Protein AF-A0A7R9DDG3-F1 (afdb_monomer_lite)

pLDDT: mean 84.17, std 13.13, range [37.03, 97.12]

InterPro domains:
  IPR026055 Fatty acyl-CoA reductase [PTHR11011] (5-154)
  IPR033640 Fatty acyl-CoA reductase, C-terminal [PF03015] (62-154)
  IPR033640 Fatty acyl-CoA reductase, C-terminal [cd09071] (61-152)

Organism: Timema cristinae (NCBI:txid61476)

Foldseek 3Di:
DDDPDDDDADLDCLVPDDDAPVRLVVLLLVLCLQFPAPPDPAQPPDDDDPDPVVVVVCCVPVQQVVLVVVQVVCVVVVHHRCRNVVSVVVVVVVVVVCVVRVDDDDDDRPVVVVCCVPDDPVCCVVPPSDPVPDDSSVVSNVVVVCCCCPVVVHDSVCSVVRSVVNVVSVVVVVVVVVVVVVVVLVVCCVPDPVSVVVVVVVVVVVCPPVVVVVVVVVVVVVVVVVVVVVDPDDDDDDDDDDDDDDDDDDD

Structure (mmCIF, N/CA/C/O backbone):
data_AF-A0A7R9DDG3-F1
#
_entry.id   AF-A0A7R9DDG3-F1
#
loop_
_atom_site.group_PDB
_atom_site.id
_atom_site.type_symbol
_atom_site.label_atom_id
_atom_site.label_alt_id
_atom_site.label_comp_id
_atom_site.label_asym_id
_atom_site.label_entity_id
_atom_site.label_seq_id
_atom_site.pdbx_PDB_ins_code
_atom_site.Cartn_x
_atom_site.Cartn_y
_atom_site.Cartn_z
_atom_site.occupancy
_atom_site.B_iso_or_equiv
_atom_site.auth_seq_id
_atom_site.auth_comp_id
_atom_site.auth_asym_id
_atom_site.auth_atom_id
_atom_site.pdbx_PDB_model_num
ATOM 1 N N . SER A 1 1 ? -23.079 7.470 45.368 1.00 68.44 1 SER A N 1
ATOM 2 C CA . SER A 1 1 ? -22.130 8.601 45.517 1.00 68.44 1 SER A CA 1
ATOM 3 C C . SER A 1 1 ? -21.403 8.816 44.196 1.00 68.44 1 SER A C 1
ATOM 5 O O . SER A 1 1 ? -21.242 7.850 43.461 1.00 68.44 1 SER A O 1
ATOM 7 N N . ARG A 1 2 ? -20.984 10.047 43.851 1.00 75.25 2 ARG A N 1
ATOM 8 C CA . ARG A 1 2 ? -20.092 10.245 42.688 1.00 75.25 2 ARG A CA 1
ATOM 9 C C . ARG A 1 2 ? -18.691 9.692 43.013 1.00 75.25 2 ARG A C 1
ATOM 11 O O . ARG A 1 2 ? -18.252 9.870 44.152 1.00 75.25 2 ARG A O 1
ATOM 18 N N . PRO A 1 3 ? -17.999 9.033 42.066 1.00 80.50 3 PRO A N 1
ATOM 19 C CA . PRO A 1 3 ? -16.611 8.620 42.262 1.00 80.50 3 PRO A CA 1
ATOM 20 C C . PRO A 1 3 ? -15.695 9.846 42.403 1.00 80.50 3 PRO A C 1
ATOM 22 O O . PRO A 1 3 ? -15.983 10.907 41.850 1.00 80.50 3 PRO A O 1
ATOM 25 N N . LYS A 1 4 ? -14.591 9.700 43.151 1.00 87.00 4 LYS A N 1
ATOM 26 C CA . LYS A 1 4 ? -13.599 10.776 43.358 1.00 87.00 4 LYS A CA 1
ATOM 27 C C . LYS A 1 4 ? -12.802 11.117 42.094 1.00 87.00 4 LYS A C 1
ATOM 29 O O . LYS A 1 4 ? -12.309 12.231 41.977 1.00 87.00 4 LYS A O 1
ATOM 34 N N . GLU A 1 5 ? -12.693 10.172 41.165 1.00 89.69 5 GLU A N 1
ATOM 35 C CA . GLU A 1 5 ? -12.012 10.326 39.879 1.00 89.69 5 GLU A CA 1
ATOM 36 C C . GLU A 1 5 ? -12.999 10.096 38.732 1.00 89.69 5 GLU A C 1
ATOM 38 O O . GLU A 1 5 ? -13.943 9.310 38.858 1.00 89.69 5 GLU A O 1
ATOM 43 N N . VAL A 1 6 ? -12.775 10.767 37.599 1.00 89.38 6 VAL A N 1
ATOM 44 C CA . VAL A 1 6 ? -13.591 10.580 36.393 1.00 89.38 6 VAL A CA 1
ATOM 45 C C . VAL A 1 6 ? -13.287 9.200 35.792 1.00 89.38 6 VAL A C 1
ATOM 47 O O . VAL A 1 6 ? -12.130 8.923 35.466 1.00 89.38 6 VAL A O 1
ATOM 50 N N . PRO A 1 7 ? -14.283 8.313 35.620 1.00 87.50 7 PRO A N 1
ATOM 51 C CA . PRO A 1 7 ? -14.042 6.994 35.059 1.00 87.50 7 PRO A CA 1
ATOM 52 C C . PRO A 1 7 ? -13.737 7.093 33.556 1.00 87.50 7 PRO A C 1
ATOM 54 O O . PRO A 1 7 ? -14.581 7.488 32.757 1.00 87.50 7 PRO A O 1
ATOM 57 N N . VAL A 1 8 ? -12.517 6.712 33.173 1.00 90.06 8 VAL A N 1
ATOM 58 C CA . VAL A 1 8 ? -12.089 6.608 31.768 1.00 90.06 8 VAL A CA 1
ATOM 59 C C . VAL A 1 8 ? -12.402 5.213 31.221 1.00 90.06 8 VAL A C 1
ATOM 61 O O . VAL A 1 8 ? -12.038 4.207 31.838 1.00 90.06 8 VAL A O 1
ATOM 64 N N . TYR A 1 9 ? -13.033 5.165 30.045 1.00 89.62 9 TYR A N 1
ATOM 65 C CA . TYR A 1 9 ? -13.400 3.947 29.320 1.00 89.62 9 TYR A CA 1
ATOM 66 C C . TYR A 1 9 ? -12.678 3.914 27.968 1.00 89.62 9 TYR A C 1
ATOM 68 O O . TYR A 1 9 ? -12.867 4.800 27.138 1.00 89.62 9 TYR A O 1
ATOM 76 N N . ASN A 1 10 ? -11.855 2.889 27.735 1.00 90.69 10 ASN A N 1
ATOM 77 C CA . ASN A 1 10 ? -11.137 2.725 26.471 1.00 90.69 10 ASN A CA 1
ATOM 78 C C . ASN A 1 10 ? -11.972 1.892 25.491 1.00 90.69 10 ASN A C 1
ATOM 80 O O . ASN A 1 10 ? -12.102 0.679 25.669 1.00 90.69 10 ASN A O 1
ATOM 84 N N . LEU A 1 11 ? -12.482 2.527 24.435 1.00 88.38 11 LEU A N 1
ATOM 85 C CA . LEU A 1 11 ? -13.131 1.842 23.318 1.00 88.38 11 LEU A CA 1
ATOM 86 C C . LEU A 1 11 ? -12.064 1.169 22.437 1.00 88.38 11 LEU A C 1
ATOM 88 O O . LEU A 1 11 ? -11.402 1.822 21.634 1.00 88.38 11 LEU A O 1
ATOM 92 N N . THR A 1 12 ? -11.860 -0.139 22.600 1.00 86.75 12 THR A N 1
ATOM 93 C CA . THR A 1 12 ? -10.915 -0.904 21.773 1.00 86.75 12 THR A CA 1
ATOM 94 C C . THR A 1 12 ? -11.308 -2.372 21.653 1.00 86.75 12 THR A C 1
ATOM 96 O O . THR A 1 12 ? -11.651 -3.032 22.637 1.00 86.75 12 THR A O 1
ATOM 99 N N . ALA A 1 13 ? -11.180 -2.896 20.434 1.00 83.56 13 ALA A N 1
ATOM 100 C CA . ALA A 1 13 ? -11.414 -4.298 20.123 1.00 83.56 13 ALA A CA 1
ATOM 101 C C . ALA A 1 13 ? -10.255 -5.224 20.552 1.00 83.56 13 ALA A C 1
ATOM 103 O O . ALA A 1 13 ? -10.432 -6.435 20.540 1.00 83.56 13 ALA A O 1
ATOM 104 N N . SER A 1 14 ? -9.090 -4.701 20.970 1.00 79.00 14 SER A N 1
ATOM 105 C CA . SER A 1 14 ? -7.845 -5.479 21.171 1.00 79.00 14 SER A CA 1
ATOM 106 C C . SER A 1 14 ? -7.964 -6.693 22.113 1.00 79.00 14 SER A C 1
ATOM 108 O O . SER A 1 14 ? -7.231 -7.674 21.949 1.00 79.00 14 SER A O 1
ATOM 110 N N . ALA A 1 15 ? -8.883 -6.643 23.082 1.00 80.56 15 ALA A N 1
ATOM 111 C CA . ALA A 1 15 ? -9.166 -7.748 23.997 1.00 80.56 15 ALA A CA 1
ATOM 112 C C . ALA A 1 15 ? -10.097 -8.823 23.398 1.00 80.56 15 ALA A C 1
ATOM 114 O O . ALA A 1 15 ? -9.936 -9.998 23.718 1.00 80.56 15 ALA A O 1
ATOM 115 N N . VAL A 1 16 ? -11.031 -8.424 22.527 1.00 82.75 16 VAL A N 1
ATOM 116 C CA . VAL A 1 16 ? -12.113 -9.266 21.978 1.00 82.75 16 VAL A CA 1
ATOM 117 C C . VAL A 1 16 ? -11.740 -9.848 20.615 1.00 82.75 16 VAL A C 1
ATOM 119 O O . VAL A 1 16 ? -11.942 -11.030 20.359 1.00 82.75 16 VAL A O 1
ATOM 122 N N . LYS A 1 17 ? -11.169 -9.019 19.737 1.00 83.06 17 LYS A N 1
ATOM 123 C CA . LYS A 1 17 ? -10.953 -9.313 18.323 1.00 83.06 17 LYS A CA 1
ATOM 124 C C . LYS A 1 17 ? -9.526 -8.938 17.931 1.00 83.06 17 LYS A C 1
ATOM 126 O O . LYS A 1 17 ? -9.122 -7.777 17.996 1.00 83.06 17 LYS A O 1
ATOM 131 N N . LYS A 1 18 ? -8.737 -9.951 17.570 1.00 84.94 18 LYS A N 1
ATOM 132 C CA . LYS A 1 18 ? -7.315 -9.826 17.225 1.00 84.94 18 LYS A CA 1
ATOM 133 C C . LYS A 1 18 ? -7.145 -10.156 15.751 1.00 84.94 18 LYS A C 1
ATOM 135 O O . LYS A 1 18 ? -7.518 -11.242 15.334 1.00 84.94 18 LYS A O 1
ATOM 140 N N . MET A 1 19 ? -6.547 -9.236 15.005 1.00 87.56 19 MET A N 1
ATOM 141 C CA . MET A 1 19 ? -6.210 -9.415 13.596 1.00 87.56 19 MET A CA 1
ATOM 142 C C . MET A 1 19 ? -4.746 -9.022 13.392 1.00 87.56 19 MET A C 1
ATOM 144 O O . MET A 1 19 ? -4.271 -8.024 13.942 1.00 87.56 19 MET A O 1
ATOM 148 N N . THR A 1 20 ? -4.008 -9.824 12.637 1.00 89.12 20 THR A N 1
ATOM 149 C CA . THR A 1 20 ? -2.611 -9.572 12.284 1.00 89.12 20 THR A CA 1
ATOM 150 C C . THR A 1 20 ? -2.511 -8.638 11.081 1.00 89.12 20 THR A C 1
ATOM 152 O O . THR A 1 20 ? -3.377 -8.620 10.209 1.00 89.12 20 THR A O 1
ATOM 155 N N . TRP A 1 21 ? -1.397 -7.910 10.959 1.00 87.62 21 TRP A N 1
ATOM 156 C CA . TRP A 1 21 ? -1.132 -7.093 9.766 1.00 87.62 21 TRP A CA 1
ATOM 157 C C . TRP A 1 21 ? -1.113 -7.894 8.460 1.00 87.62 21 TRP A C 1
ATOM 159 O O . TRP A 1 21 ? -1.388 -7.328 7.406 1.00 87.62 21 TRP A O 1
ATOM 169 N N . LYS A 1 22 ? -0.812 -9.199 8.518 1.00 88.38 22 LYS A N 1
ATOM 170 C CA . LYS A 1 22 ? -0.901 -10.071 7.348 1.00 88.38 22 LYS A CA 1
ATOM 171 C C . LYS A 1 22 ? -2.355 -10.225 6.899 1.00 88.38 22 LYS A C 1
ATOM 173 O O . LYS A 1 22 ? -2.641 -9.960 5.742 1.00 88.38 22 LYS A O 1
ATOM 178 N N . GLU A 1 23 ? -3.263 -10.571 7.809 1.00 91.44 23 GLU A N 1
ATOM 179 C CA . GLU A 1 23 ? -4.694 -10.716 7.500 1.00 91.44 23 GLU A CA 1
ATOM 180 C C . GLU A 1 23 ? -5.298 -9.398 6.996 1.00 91.44 23 GLU A C 1
ATOM 182 O O . GLU A 1 23 ? -5.972 -9.401 5.968 1.00 91.44 23 GLU A O 1
ATOM 187 N N . VAL A 1 24 ? -4.966 -8.261 7.630 1.00 91.44 24 VAL A N 1
ATOM 188 C CA . VAL A 1 24 ? -5.377 -6.920 7.161 1.00 91.44 24 VAL A CA 1
ATOM 189 C C . VAL A 1 24 ? -4.971 -6.690 5.704 1.00 91.44 24 VAL A C 1
ATOM 191 O O . VAL A 1 24 ? -5.785 -6.226 4.906 1.00 91.44 24 VAL A O 1
ATOM 194 N N . LEU A 1 25 ? -3.720 -6.998 5.340 1.00 90.62 25 LEU A N 1
ATOM 195 C CA . LEU A 1 25 ? -3.241 -6.796 3.973 1.00 90.62 25 LEU A CA 1
ATOM 196 C C . LEU A 1 25 ? -3.755 -7.842 2.986 1.00 90.62 25 LEU A C 1
ATOM 198 O O . LEU A 1 25 ? -3.983 -7.492 1.833 1.00 90.62 25 LEU A O 1
ATOM 202 N N . ASP A 1 26 ? -3.944 -9.093 3.394 1.00 91.62 26 ASP A N 1
ATOM 203 C CA . ASP A 1 26 ? -4.461 -10.144 2.514 1.00 91.62 26 ASP A CA 1
ATOM 204 C C . ASP A 1 26 ? -5.943 -9.892 2.177 1.00 91.62 26 ASP A C 1
ATOM 206 O O . ASP A 1 26 ? -6.350 -10.070 1.027 1.00 91.62 26 ASP A O 1
ATOM 210 N N . ILE A 1 27 ? -6.732 -9.388 3.134 1.00 93.81 27 ILE A N 1
ATOM 211 C CA . ILE A 1 27 ? -8.097 -8.886 2.907 1.00 93.81 27 ILE A CA 1
ATOM 212 C C . ILE A 1 27 ? -8.054 -7.602 2.062 1.00 93.81 27 ILE A C 1
ATOM 214 O O . ILE A 1 27 ? -8.680 -7.531 1.004 1.00 93.81 27 ILE A O 1
ATOM 218 N N . GLY A 1 28 ? -7.255 -6.610 2.468 1.00 93.06 28 GLY A N 1
ATOM 219 C CA . GLY A 1 28 ? -7.120 -5.334 1.760 1.00 93.06 28 GLY A CA 1
ATOM 220 C C . GLY A 1 28 ? -6.681 -5.484 0.299 1.00 93.06 28 GLY A C 1
ATOM 221 O O . GLY A 1 28 ? -7.194 -4.778 -0.565 1.00 93.06 28 GLY A O 1
ATOM 222 N N . ARG A 1 29 ? -5.798 -6.442 -0.012 1.00 91.62 29 ARG A N 1
ATOM 223 C CA . ARG A 1 29 ? -5.350 -6.763 -1.378 1.00 91.62 29 ARG A CA 1
ATOM 224 C C . ARG A 1 29 ? -6.507 -7.242 -2.255 1.00 91.62 29 ARG A C 1
ATOM 226 O O . ARG A 1 29 ? -6.651 -6.744 -3.368 1.00 91.62 29 ARG A O 1
ATOM 233 N N . LYS A 1 30 ? -7.346 -8.162 -1.757 1.00 93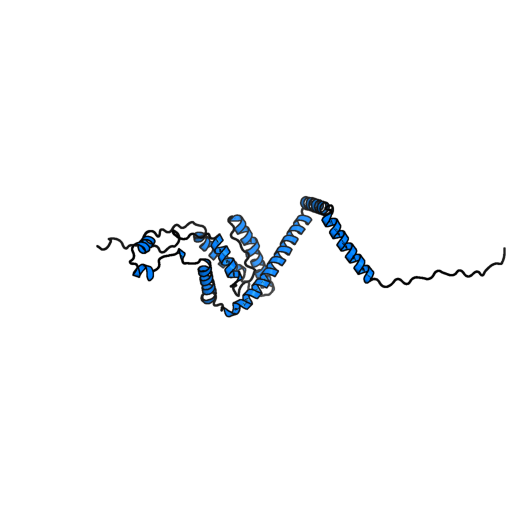.31 30 LYS A N 1
ATOM 234 C CA . LYS A 1 30 ? -8.542 -8.640 -2.478 1.00 93.31 30 LYS A CA 1
ATOM 235 C C . LYS A 1 30 ? -9.476 -7.473 -2.799 1.00 93.31 30 LYS A C 1
ATOM 237 O O . LYS A 1 30 ? -9.828 -7.267 -3.956 1.00 93.31 30 LYS A O 1
ATOM 242 N N . ILE A 1 31 ? -9.771 -6.647 -1.793 1.00 95.31 31 ILE A N 1
ATOM 243 C CA . ILE A 1 31 ? -10.625 -5.463 -1.940 1.00 95.31 31 ILE A CA 1
ATOM 244 C C . ILE A 1 31 ? -10.020 -4.472 -2.950 1.00 95.31 31 ILE A C 1
ATOM 246 O O . ILE A 1 31 ? -10.739 -3.975 -3.808 1.00 95.31 31 ILE A O 1
ATOM 250 N N . ILE A 1 32 ? -8.709 -4.209 -2.922 1.00 93.25 32 ILE A N 1
ATOM 251 C CA . ILE A 1 32 ? -8.038 -3.324 -3.896 1.00 93.25 32 ILE A CA 1
ATOM 252 C C . ILE A 1 32 ? -8.157 -3.855 -5.332 1.00 93.25 32 ILE A C 1
ATOM 254 O O . ILE A 1 32 ? -8.275 -3.057 -6.262 1.00 93.25 32 ILE A O 1
ATOM 258 N N . TYR A 1 33 ? -8.151 -5.174 -5.543 1.00 93.31 33 TYR A N 1
ATOM 259 C CA . TYR A 1 33 ? -8.329 -5.747 -6.881 1.00 93.31 33 TYR A CA 1
ATOM 260 C C . TYR A 1 33 ? -9.761 -5.571 -7.414 1.00 93.31 33 TYR A C 1
ATOM 262 O O . TYR A 1 33 ? -9.942 -5.315 -8.609 1.00 93.31 33 TYR A O 1
ATOM 270 N N . ASP A 1 34 ? -10.766 -5.613 -6.536 1.00 94.50 34 ASP A N 1
ATOM 271 C CA . ASP A 1 34 ? -12.161 -5.329 -6.887 1.00 94.50 34 ASP A CA 1
ATOM 272 C C . ASP A 1 34 ? -12.475 -3.827 -6.963 1.00 94.50 34 ASP A C 1
ATOM 274 O O . ASP A 1 34 ? -13.328 -3.414 -7.755 1.00 94.50 34 ASP A O 1
ATOM 278 N N . TYR A 1 35 ? -11.786 -2.987 -6.193 1.00 95.44 35 TYR A N 1
ATOM 279 C CA . TYR A 1 35 ? -12.029 -1.544 -6.086 1.00 95.44 35 TYR A CA 1
ATOM 280 C C . TYR A 1 35 ? -10.748 -0.703 -6.314 1.00 95.44 35 TYR A C 1
ATOM 282 O O . TYR A 1 35 ? -10.364 0.081 -5.445 1.00 95.44 35 TYR A O 1
ATOM 290 N N . PRO A 1 36 ? -10.064 -0.837 -7.471 1.00 94.94 36 PRO A N 1
ATOM 291 C CA . PRO A 1 36 ? -8.774 -0.186 -7.706 1.00 94.94 36 PRO A CA 1
ATOM 292 C C . PRO A 1 36 ? -8.873 1.333 -7.906 1.00 94.94 36 PRO A C 1
ATOM 294 O O . PRO A 1 36 ? -9.818 1.842 -8.519 1.00 94.94 36 PRO A O 1
ATOM 297 N N . PHE A 1 37 ? -7.841 2.044 -7.446 1.00 93.62 37 PHE A N 1
ATOM 298 C CA . PHE A 1 37 ? -7.674 3.496 -7.582 1.00 93.62 37 PHE A CA 1
ATOM 299 C C . PHE A 1 37 ? -7.346 3.926 -9.019 1.00 93.62 37 PHE A C 1
ATOM 301 O O . PHE A 1 37 ? -6.712 3.179 -9.771 1.00 93.62 37 PHE A O 1
ATOM 308 N N . GLU A 1 38 ? -7.745 5.141 -9.400 1.00 92.12 38 GLU A N 1
ATOM 309 C CA . GLU A 1 38 ? -7.488 5.692 -10.740 1.00 92.12 38 GLU A CA 1
ATOM 310 C C . GLU A 1 38 ? -5.991 5.897 -10.991 1.00 92.12 38 GLU A C 1
ATOM 312 O O . GLU A 1 38 ? -5.480 5.516 -12.043 1.00 92.12 38 GLU A O 1
ATOM 317 N N . MET A 1 39 ? -5.271 6.425 -9.999 1.00 83.75 39 MET A N 1
ATOM 318 C CA . MET A 1 39 ? -3.845 6.768 -10.092 1.00 83.75 39 MET A CA 1
ATOM 319 C C . MET A 1 39 ? -2.902 5.577 -9.821 1.00 83.75 39 MET A C 1
ATOM 321 O O . MET A 1 39 ? -1.840 5.728 -9.215 1.00 83.75 39 MET A O 1
ATOM 325 N N . THR A 1 40 ? -3.280 4.375 -10.262 1.00 85.75 40 THR A N 1
ATOM 326 C CA . THR A 1 40 ? -2.465 3.160 -10.102 1.00 85.75 40 THR A CA 1
ATOM 327 C C . THR A 1 40 ? -1.411 3.074 -11.213 1.00 85.75 40 THR A C 1
ATOM 329 O O . THR A 1 40 ? -1.751 2.857 -12.372 1.00 85.75 40 THR A O 1
ATOM 332 N N . VAL A 1 41 ? -0.128 3.236 -10.864 1.00 83.19 41 VAL A N 1
ATOM 333 C CA . VAL A 1 41 ? 0.998 3.255 -11.830 1.00 83.19 41 VAL A CA 1
ATOM 334 C C . VAL A 1 41 ? 1.578 1.859 -12.109 1.00 83.19 41 VAL A C 1
ATOM 336 O O . VAL A 1 41 ? 2.090 1.612 -13.197 1.00 83.19 41 VAL A O 1
ATOM 339 N N . TRP A 1 42 ? 1.491 0.933 -11.149 1.00 87.69 42 TRP A N 1
ATOM 340 C CA . TRP A 1 42 ? 1.983 -0.445 -11.276 1.00 87.69 42 TRP A CA 1
ATOM 341 C C . TRP A 1 42 ? 1.032 -1.429 -10.588 1.00 87.69 42 TRP A C 1
ATOM 343 O O . TRP A 1 42 ? 0.248 -1.031 -9.726 1.00 87.69 42 TRP A O 1
ATOM 353 N N . TYR A 1 43 ? 1.094 -2.713 -10.950 1.00 90.00 43 TYR A N 1
ATOM 354 C CA . TYR A 1 43 ? 0.264 -3.746 -10.329 1.00 90.00 43 TYR A CA 1
ATOM 355 C C . TYR A 1 43 ? 0.634 -3.941 -8.838 1.00 90.00 43 TYR A C 1
ATOM 357 O O . TYR A 1 43 ? 1.805 -4.177 -8.526 1.00 90.00 43 TYR A O 1
ATOM 365 N N . PRO A 1 44 ? -0.316 -3.841 -7.888 1.00 84.50 44 PRO A N 1
ATOM 366 C CA . PRO A 1 44 ? 0.006 -3.862 -6.463 1.00 84.50 44 PRO A CA 1
ATOM 367 C C . PRO A 1 44 ? 0.176 -5.294 -5.918 1.00 84.50 44 PRO A C 1
ATOM 369 O O . PRO A 1 44 ? -0.684 -5.802 -5.206 1.00 84.50 44 PRO A O 1
ATOM 372 N N . ASP A 1 45 ? 1.328 -5.918 -6.199 1.00 80.31 45 ASP A N 1
ATOM 373 C CA . ASP A 1 45 ? 1.713 -7.258 -5.698 1.00 80.31 45 ASP A CA 1
ATOM 374 C C . ASP A 1 45 ? 2.691 -7.218 -4.496 1.00 80.31 45 ASP A C 1
ATOM 376 O O . ASP A 1 45 ? 3.378 -8.187 -4.170 1.00 80.31 45 ASP A O 1
ATOM 380 N N . GLY A 1 46 ? 2.791 -6.069 -3.817 1.00 70.56 46 GLY A N 1
ATOM 381 C CA . GLY A 1 46 ? 3.722 -5.859 -2.703 1.00 70.56 46 GLY A CA 1
ATOM 382 C C . GLY A 1 46 ? 3.505 -6.820 -1.523 1.00 70.56 46 GLY A C 1
ATOM 383 O O . GLY A 1 46 ? 2.399 -7.295 -1.274 1.00 70.56 46 GLY A O 1
ATOM 384 N N . ASN A 1 47 ? 4.560 -7.095 -0.750 1.00 70.69 47 ASN A N 1
ATOM 385 C CA . ASN A 1 47 ? 4.488 -7.943 0.446 1.00 70.69 47 ASN A CA 1
ATOM 386 C C . ASN A 1 47 ? 5.286 -7.322 1.607 1.00 70.69 47 ASN A C 1
ATOM 388 O O . ASN A 1 47 ? 6.323 -6.690 1.379 1.00 70.69 47 ASN A O 1
ATOM 392 N N . ILE A 1 48 ? 4.826 -7.509 2.849 1.00 73.19 48 ILE A N 1
ATOM 393 C CA . ILE A 1 48 ? 5.562 -7.072 4.044 1.00 73.19 48 ILE A CA 1
ATOM 394 C C . ILE A 1 48 ? 6.840 -7.906 4.148 1.00 73.19 48 ILE A C 1
ATOM 396 O O . ILE A 1 48 ? 6.812 -9.131 4.039 1.00 73.19 48 ILE A O 1
ATOM 400 N N . ARG A 1 49 ? 7.976 -7.253 4.407 1.00 76.25 49 ARG A N 1
ATOM 401 C CA . ARG A 1 49 ? 9.244 -7.936 4.692 1.00 76.25 49 ARG A CA 1
ATOM 402 C C . ARG A 1 49 ? 9.585 -7.800 6.171 1.00 76.25 49 ARG A C 1
ATOM 404 O O . ARG A 1 49 ? 9.619 -6.689 6.688 1.00 76.25 49 ARG A O 1
ATOM 411 N N . ALA A 1 50 ? 9.889 -8.919 6.827 1.00 77.44 50 ALA A N 1
ATOM 412 C CA . ALA A 1 50 ? 10.331 -8.929 8.224 1.00 77.44 50 ALA A CA 1
ATOM 413 C C . ALA A 1 50 ? 11.770 -8.397 8.398 1.00 77.44 50 ALA A C 1
ATOM 415 O O . ALA A 1 50 ? 12.090 -7.775 9.408 1.00 77.44 50 ALA A O 1
ATOM 416 N N . SER A 1 51 ? 12.647 -8.609 7.408 1.00 86.06 51 SER A N 1
ATOM 417 C CA . SER A 1 51 ? 14.033 -8.125 7.450 1.00 86.06 51 SER A CA 1
ATOM 418 C C . SER A 1 51 ? 14.138 -6.663 7.010 1.00 86.06 51 SER A C 1
ATOM 420 O O . SER A 1 51 ? 13.902 -6.336 5.843 1.00 86.06 51 SER A O 1
ATOM 422 N N . LYS A 1 52 ? 14.581 -5.791 7.929 1.00 84.62 52 LYS A N 1
ATOM 423 C CA . LYS A 1 52 ? 14.883 -4.375 7.649 1.00 84.62 52 LYS A CA 1
ATOM 424 C C . LYS A 1 52 ? 15.961 -4.215 6.571 1.00 84.62 52 LYS A C 1
ATOM 426 O O . LYS A 1 52 ? 15.857 -3.314 5.745 1.00 84.62 52 LYS A O 1
ATOM 431 N N . PHE A 1 53 ? 16.957 -5.103 6.533 1.00 88.06 53 PHE A N 1
ATOM 432 C CA . PHE A 1 53 ? 17.997 -5.077 5.501 1.00 88.06 53 PHE A CA 1
ATOM 433 C C . PHE A 1 53 ? 17.414 -5.358 4.108 1.00 88.06 53 PHE A C 1
ATOM 435 O O . PHE A 1 53 ? 17.596 -4.556 3.195 1.00 88.06 53 PHE A O 1
ATOM 442 N N . MET A 1 54 ? 16.628 -6.433 3.957 1.00 86.31 54 MET A N 1
ATOM 443 C CA . MET A 1 54 ? 15.978 -6.747 2.675 1.00 86.31 54 MET A CA 1
ATOM 444 C C . MET A 1 54 ? 14.973 -5.671 2.251 1.00 86.31 54 MET A C 1
ATOM 446 O O . MET A 1 54 ? 14.857 -5.374 1.062 1.00 86.31 54 MET A O 1
ATOM 450 N N . HIS A 1 55 ? 14.252 -5.077 3.208 1.00 87.06 55 HIS A N 1
ATOM 451 C CA . HIS A 1 55 ? 13.377 -3.937 2.949 1.00 87.06 55 HIS A CA 1
ATOM 452 C C . HIS A 1 55 ? 14.169 -2.746 2.390 1.00 87.06 55 HIS A C 1
ATOM 454 O O . HIS A 1 55 ? 13.823 -2.254 1.320 1.00 87.06 55 HIS A O 1
ATOM 460 N N . ASN A 1 56 ? 15.269 -2.346 3.036 1.00 88.50 56 ASN A N 1
ATOM 461 C CA . ASN A 1 56 ? 16.119 -1.248 2.569 1.00 88.50 56 ASN A CA 1
ATOM 462 C C . ASN A 1 56 ? 16.699 -1.506 1.168 1.00 88.50 56 ASN A C 1
ATOM 464 O O . ASN A 1 56 ? 16.682 -0.603 0.335 1.00 88.50 56 ASN A O 1
ATOM 468 N N . MET A 1 57 ? 17.156 -2.730 0.879 1.00 88.94 57 MET A N 1
ATOM 469 C CA . MET A 1 57 ? 17.618 -3.100 -0.467 1.00 88.94 57 MET A CA 1
ATOM 470 C C . MET A 1 57 ? 16.499 -2.942 -1.506 1.00 88.94 57 MET A C 1
ATOM 472 O O . MET A 1 57 ? 16.705 -2.308 -2.537 1.00 88.94 57 MET A O 1
ATOM 476 N N . CYS A 1 58 ? 15.285 -3.425 -1.217 1.00 85.62 58 CYS A N 1
ATOM 477 C CA . CYS A 1 58 ? 14.139 -3.227 -2.111 1.00 85.62 58 CYS A CA 1
ATOM 478 C C . CYS A 1 58 ? 13.784 -1.743 -2.290 1.00 85.62 58 CYS A C 1
ATOM 480 O O . CYS A 1 58 ? 13.493 -1.325 -3.403 1.00 85.62 58 CYS A O 1
ATOM 482 N N . VAL A 1 59 ? 13.840 -0.932 -1.231 1.00 87.25 59 VAL A N 1
ATOM 483 C CA . VAL A 1 59 ? 13.578 0.515 -1.309 1.00 87.25 59 VAL A CA 1
ATOM 484 C C . VAL A 1 59 ? 14.604 1.220 -2.206 1.00 87.25 59 VAL A C 1
ATOM 486 O O . VAL A 1 59 ? 14.230 2.081 -3.001 1.00 87.25 59 VAL A O 1
ATOM 489 N N . ILE A 1 60 ? 15.881 0.837 -2.147 1.00 89.31 60 ILE A N 1
ATOM 490 C CA . ILE A 1 60 ? 16.913 1.395 -3.031 1.00 89.31 60 ILE A CA 1
ATOM 491 C C . ILE A 1 60 ? 16.677 0.951 -4.482 1.00 89.31 60 ILE A C 1
ATOM 493 O O . ILE A 1 60 ? 16.516 1.802 -5.355 1.00 89.31 60 ILE A O 1
ATOM 497 N N . PHE A 1 61 ? 16.606 -0.357 -4.746 1.00 86.31 61 PHE A N 1
ATOM 498 C CA . PHE A 1 61 ? 16.608 -0.894 -6.113 1.00 86.31 61 PHE A CA 1
ATOM 499 C C . PHE A 1 61 ? 15.252 -0.853 -6.836 1.00 86.31 61 PHE A C 1
ATOM 501 O O . PHE A 1 61 ? 15.238 -0.763 -8.058 1.00 86.31 61 PHE A O 1
ATOM 508 N N . LEU A 1 62 ? 14.123 -0.909 -6.119 1.00 83.75 62 LEU A N 1
ATOM 509 C CA . LEU A 1 62 ? 12.773 -0.990 -6.707 1.00 83.75 62 LEU A CA 1
ATOM 510 C C . LEU A 1 62 ? 11.947 0.295 -6.542 1.00 83.75 62 LEU A C 1
ATOM 512 O O . LEU A 1 62 ? 10.864 0.399 -7.117 1.00 83.75 62 LEU A O 1
ATOM 516 N N . HIS A 1 63 ? 12.419 1.269 -5.757 1.00 85.44 63 HIS A N 1
ATOM 517 C CA . HIS A 1 63 ? 11.736 2.555 -5.584 1.00 85.44 63 HIS A CA 1
ATOM 518 C C . HIS A 1 63 ? 12.635 3.733 -5.961 1.00 85.44 63 HIS A C 1
ATOM 520 O O . HIS A 1 63 ? 12.328 4.441 -6.916 1.00 85.44 63 HIS A O 1
ATOM 526 N N . PHE A 1 64 ? 13.766 3.937 -5.279 1.00 91.31 64 PHE A N 1
ATOM 527 C CA . PHE A 1 64 ? 14.605 5.109 -5.553 1.00 91.31 64 PHE A CA 1
ATOM 528 C C . PHE A 1 64 ? 15.348 5.034 -6.887 1.00 91.31 64 PHE A C 1
ATOM 530 O O . PHE A 1 64 ? 15.302 6.007 -7.634 1.00 91.31 64 PHE A O 1
ATOM 537 N N . LEU A 1 65 ? 15.995 3.916 -7.225 1.00 91.12 65 LEU A N 1
ATOM 538 C CA . LEU A 1 65 ? 16.741 3.791 -8.482 1.00 91.12 65 LEU A CA 1
ATOM 539 C C . LEU A 1 65 ? 15.842 4.003 -9.727 1.00 91.12 65 LEU A C 1
ATOM 541 O O . LEU A 1 65 ? 16.210 4.830 -10.565 1.00 91.12 65 LEU A O 1
ATOM 545 N N . PRO A 1 66 ? 14.636 3.398 -9.833 1.00 88.12 66 PRO A N 1
ATOM 546 C CA . PRO A 1 66 ? 13.691 3.721 -10.904 1.00 88.12 66 PRO A CA 1
ATOM 547 C C . PRO A 1 66 ? 13.195 5.172 -10.863 1.00 88.12 66 PRO A C 1
ATOM 549 O O . PRO A 1 66 ? 13.053 5.793 -11.912 1.00 88.12 66 PRO A O 1
ATOM 552 N N . ALA A 1 67 ? 12.968 5.749 -9.677 1.00 92.31 67 ALA A N 1
ATOM 553 C CA . ALA A 1 67 ? 12.531 7.140 -9.552 1.00 92.31 67 ALA A CA 1
ATOM 554 C C . ALA A 1 67 ? 13.583 8.140 -10.054 1.00 92.31 67 ALA A C 1
ATOM 556 O O . ALA A 1 67 ? 13.231 9.089 -10.750 1.00 92.31 67 ALA A O 1
ATOM 557 N N . TYR A 1 68 ? 14.864 7.912 -9.746 1.00 95.00 68 TYR A N 1
ATOM 558 C CA . TYR A 1 68 ? 15.969 8.714 -10.274 1.00 95.00 68 TYR A CA 1
ATOM 559 C C . TYR A 1 68 ? 16.122 8.551 -11.790 1.00 95.00 68 TYR A C 1
ATOM 561 O O . TYR A 1 68 ? 16.370 9.543 -12.468 1.00 95.00 68 TYR A O 1
ATOM 569 N N . LEU A 1 69 ? 15.917 7.345 -12.334 1.00 93.31 69 LEU A N 1
ATOM 570 C CA . LEU A 1 69 ? 15.904 7.122 -13.783 1.00 93.31 69 LEU A CA 1
ATOM 571 C C . LEU A 1 69 ? 14.756 7.883 -14.468 1.00 93.31 69 LEU A C 1
ATOM 573 O O . LEU A 1 69 ? 14.986 8.548 -15.474 1.00 93.31 69 LEU A O 1
ATOM 577 N N . ILE A 1 70 ? 13.540 7.833 -13.913 1.00 92.69 70 ILE A N 1
ATOM 578 C CA . ILE A 1 70 ? 12.378 8.571 -14.435 1.00 92.69 70 ILE A CA 1
ATOM 579 C C . ILE A 1 70 ? 12.630 10.082 -14.392 1.00 92.69 70 ILE A C 1
ATOM 581 O O . ILE A 1 70 ? 12.444 10.755 -15.402 1.00 92.69 70 ILE A O 1
ATOM 585 N N . ASP A 1 71 ? 13.101 10.615 -13.262 1.00 95.44 71 ASP A N 1
ATOM 586 C CA . ASP A 1 71 ? 13.387 12.047 -13.123 1.00 95.44 71 ASP A CA 1
ATOM 587 C C . ASP A 1 71 ? 14.544 12.501 -14.039 1.00 95.44 71 ASP A C 1
ATOM 589 O O . ASP A 1 71 ? 14.494 13.601 -14.585 1.00 95.44 71 ASP A O 1
ATOM 593 N N . PHE A 1 72 ? 15.546 11.649 -14.286 1.00 96.31 72 PHE A N 1
ATOM 594 C CA . PHE A 1 72 ? 16.610 11.905 -15.264 1.00 96.31 72 PHE A CA 1
ATOM 595 C C . PHE A 1 72 ? 16.089 11.929 -16.710 1.00 96.31 72 PHE A C 1
ATOM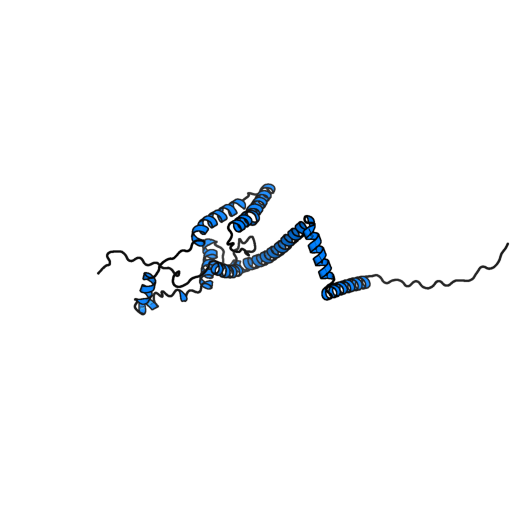 597 O O . PHE A 1 72 ? 16.417 12.843 -17.465 1.00 96.31 72 PHE A O 1
ATOM 604 N N . LEU A 1 73 ? 15.223 10.982 -17.087 1.00 95.19 73 LEU A N 1
ATOM 605 C CA . LEU A 1 73 ? 14.550 10.998 -18.389 1.00 95.19 73 LEU A CA 1
ATOM 606 C C . LEU A 1 73 ? 13.675 12.250 -18.546 1.00 95.19 73 LEU A C 1
ATOM 608 O O . LEU A 1 73 ? 13.695 12.875 -19.603 1.00 95.19 73 LEU A O 1
ATOM 612 N N . MET A 1 74 ? 12.962 12.673 -17.495 1.00 95.75 74 MET A N 1
ATOM 613 C CA . MET A 1 74 ? 12.201 13.925 -17.523 1.00 95.75 74 MET A CA 1
ATOM 614 C C . MET A 1 74 ? 13.097 15.133 -17.808 1.00 95.75 74 MET A C 1
ATOM 616 O O . MET A 1 74 ? 12.736 15.940 -18.660 1.00 95.75 74 MET A O 1
ATOM 620 N N . LEU A 1 75 ? 14.278 15.226 -17.186 1.00 96.06 75 LEU A N 1
ATOM 621 C CA . LEU A 1 75 ? 15.242 16.296 -17.470 1.00 96.06 75 LEU A CA 1
ATOM 622 C C . LEU A 1 75 ? 15.714 16.293 -18.935 1.00 96.06 75 LEU A C 1
ATOM 624 O O . LEU A 1 75 ? 15.785 17.362 -19.537 1.00 96.06 75 LEU A O 1
ATOM 628 N N . ILE A 1 76 ? 15.967 15.120 -19.532 1.00 97.12 76 ILE A N 1
ATOM 629 C CA . ILE A 1 76 ? 16.312 14.992 -20.965 1.00 97.12 76 ILE A CA 1
ATOM 630 C C . ILE A 1 76 ? 15.178 15.510 -21.864 1.00 97.12 76 ILE A C 1
ATOM 632 O O . ILE A 1 76 ? 15.436 16.180 -22.861 1.00 97.12 76 ILE A O 1
ATOM 636 N N . PHE A 1 77 ? 13.920 15.249 -21.503 1.00 96.56 77 PHE A N 1
ATOM 637 C CA . PHE A 1 77 ? 12.739 15.736 -22.228 1.00 96.56 77 PHE A CA 1
ATOM 638 C C . PHE A 1 77 ? 12.283 17.148 -21.804 1.00 96.56 77 PHE A C 1
ATOM 640 O O . PHE A 1 77 ? 11.155 17.549 -22.108 1.00 96.56 77 PHE A O 1
ATOM 647 N N . PHE A 1 78 ? 13.131 17.901 -21.088 1.00 95.88 78 PHE A N 1
ATOM 648 C CA . PHE A 1 78 ? 12.844 19.240 -20.550 1.00 95.88 78 PHE A CA 1
ATOM 649 C C . PHE A 1 78 ? 11.552 19.315 -19.704 1.00 95.88 78 PHE A C 1
ATOM 651 O O . PHE A 1 78 ? 10.928 20.368 -19.570 1.00 95.88 78 PHE A O 1
ATOM 658 N N . GLN A 1 79 ? 11.151 18.188 -19.111 1.00 95.88 79 GLN A N 1
ATOM 659 C CA . GLN A 1 79 ? 10.025 18.060 -18.191 1.00 95.88 79 GLN A CA 1
ATOM 660 C C . GLN A 1 79 ? 10.479 18.221 -16.737 1.00 95.88 79 GLN A C 1
ATOM 662 O O . GLN A 1 79 ? 11.634 17.984 -16.379 1.00 95.88 79 GLN A O 1
ATOM 667 N N . LYS A 1 80 ? 9.545 18.603 -15.863 1.00 94.75 80 LYS A N 1
ATOM 668 C CA . LYS A 1 80 ? 9.829 18.807 -14.440 1.00 94.75 80 LYS A CA 1
ATOM 669 C C . LYS A 1 80 ? 9.921 17.461 -13.693 1.00 94.75 80 LYS A C 1
ATOM 671 O O . LYS A 1 80 ? 8.898 16.784 -13.600 1.00 94.75 80 LYS A O 1
ATOM 676 N N . PRO A 1 81 ? 11.070 17.105 -13.087 1.00 94.56 81 PRO A N 1
ATOM 677 C CA . PRO A 1 81 ? 11.194 15.889 -12.284 1.00 94.56 81 PRO A CA 1
ATOM 678 C C . PRO A 1 81 ? 10.314 15.954 -11.026 1.00 94.56 81 PRO A C 1
ATOM 680 O O . PRO A 1 81 ? 10.194 17.000 -10.377 1.00 94.56 81 PRO A O 1
ATOM 683 N N . PHE A 1 82 ? 9.705 14.827 -10.658 1.00 93.88 82 PHE A N 1
ATOM 684 C CA . PHE A 1 82 ? 8.745 14.731 -9.553 1.00 93.88 82 PHE A CA 1
ATOM 685 C C . PHE A 1 82 ? 8.765 13.387 -8.805 1.00 93.88 82 PHE A C 1
ATOM 687 O O . PHE A 1 82 ? 8.306 13.319 -7.661 1.00 93.88 82 PHE A O 1
ATOM 694 N N . MET A 1 83 ? 9.290 12.318 -9.402 1.00 93.38 83 MET A N 1
ATOM 695 C CA . MET A 1 83 ? 9.127 10.951 -8.913 1.00 93.38 83 MET A CA 1
ATOM 696 C C . MET A 1 83 ? 9.926 10.700 -7.626 1.00 93.38 83 MET A C 1
ATOM 698 O O . MET A 1 83 ? 9.405 10.124 -6.666 1.00 93.38 83 MET A O 1
ATOM 702 N N . VAL A 1 84 ? 11.149 11.232 -7.527 1.00 94.88 84 VAL A N 1
ATOM 703 C CA . VAL A 1 84 ? 11.957 11.181 -6.295 1.00 94.88 84 VAL A CA 1
ATOM 704 C C . VAL A 1 84 ? 11.275 11.946 -5.154 1.00 94.88 84 VAL A C 1
ATOM 706 O O . VAL A 1 84 ? 11.342 11.525 -3.996 1.00 94.88 84 VAL A O 1
ATOM 709 N N . HIS A 1 85 ? 10.570 13.043 -5.453 1.00 93.88 85 HIS A N 1
ATOM 710 C CA . HIS A 1 85 ? 9.819 13.804 -4.449 1.00 93.88 85 HIS A CA 1
ATOM 711 C C . HIS A 1 85 ? 8.627 13.007 -3.900 1.00 93.88 85 HIS A C 1
ATOM 713 O O . HIS A 1 85 ? 8.397 13.019 -2.688 1.00 93.88 85 HIS A O 1
ATOM 719 N N . ILE A 1 86 ? 7.910 12.267 -4.754 1.00 92.44 86 ILE A N 1
ATOM 720 C CA . ILE A 1 86 ? 6.841 11.353 -4.322 1.00 92.44 86 ILE A CA 1
ATOM 721 C C . ILE A 1 86 ? 7.410 10.255 -3.415 1.00 92.44 86 ILE A C 1
ATOM 723 O O . ILE A 1 86 ? 6.926 10.084 -2.294 1.00 92.44 86 ILE A O 1
ATOM 727 N N . HIS A 1 87 ? 8.477 9.566 -3.832 1.00 92.06 87 HIS A N 1
ATOM 728 C CA . HIS A 1 87 ? 9.059 8.487 -3.027 1.00 92.06 87 HIS A CA 1
ATOM 729 C C . HIS A 1 87 ? 9.611 8.959 -1.676 1.00 92.06 87 HIS A C 1
ATOM 731 O O . HIS A 1 87 ? 9.420 8.266 -0.678 1.00 92.06 87 HIS A O 1
ATOM 737 N N . LYS A 1 88 ? 10.197 10.163 -1.588 1.00 93.50 88 LYS A N 1
ATOM 738 C CA . LYS A 1 88 ? 10.583 10.769 -0.298 1.00 93.50 88 LYS A CA 1
ATOM 739 C C . LYS A 1 88 ? 9.380 10.980 0.630 1.00 93.50 88 LYS A C 1
ATOM 741 O O . LYS A 1 88 ? 9.466 10.664 1.814 1.00 93.50 88 LYS A O 1
ATOM 746 N N . ARG A 1 89 ? 8.243 11.465 0.112 1.00 94.00 89 ARG A N 1
ATOM 747 C CA . ARG A 1 89 ? 7.011 11.641 0.910 1.00 94.00 89 ARG A CA 1
ATOM 748 C C . ARG A 1 89 ? 6.456 10.304 1.405 1.00 94.00 89 ARG A C 1
ATOM 750 O O . ARG A 1 89 ? 6.101 10.208 2.577 1.00 94.00 89 ARG A O 1
ATOM 757 N N . ILE A 1 90 ? 6.436 9.282 0.546 1.00 91.62 90 ILE A N 1
ATOM 758 C CA . ILE A 1 90 ? 6.025 7.918 0.914 1.00 91.62 90 ILE A CA 1
ATOM 759 C C . ILE A 1 90 ? 6.943 7.364 2.011 1.00 91.62 90 ILE A C 1
ATOM 761 O O . ILE A 1 90 ? 6.450 6.906 3.039 1.00 91.62 90 ILE A O 1
ATOM 765 N N . GLN A 1 91 ? 8.265 7.467 1.845 1.00 91.12 91 GLN A N 1
ATOM 766 C CA . GLN A 1 91 ? 9.239 6.957 2.813 1.00 91.12 91 GLN A CA 1
ATOM 767 C C . GLN A 1 91 ? 9.111 7.636 4.184 1.00 91.12 91 GLN A C 1
ATOM 769 O O . GLN A 1 91 ? 9.154 6.956 5.208 1.00 91.12 91 GLN A O 1
ATOM 774 N N . ASN A 1 92 ? 8.889 8.954 4.221 1.00 93.00 92 ASN A N 1
ATOM 775 C CA . ASN A 1 92 ? 8.658 9.685 5.470 1.00 93.00 92 ASN A CA 1
ATOM 776 C C . ASN A 1 92 ? 7.352 9.246 6.158 1.00 93.00 92 ASN A C 1
ATOM 778 O O . ASN A 1 92 ? 7.328 9.064 7.375 1.00 93.00 92 ASN A O 1
ATOM 782 N N . GLY A 1 93 ? 6.280 9.021 5.387 1.00 92.19 93 GLY A N 1
ATOM 783 C CA . GLY A 1 93 ? 5.019 8.482 5.905 1.00 92.19 93 GLY A CA 1
ATOM 784 C C . GLY A 1 93 ? 5.165 7.062 6.463 1.00 92.19 93 GLY A C 1
ATOM 785 O O . GLY A 1 93 ? 4.671 6.775 7.551 1.00 92.19 93 GLY A O 1
ATOM 786 N N . LEU A 1 94 ? 5.903 6.191 5.767 1.00 89.56 94 LEU A N 1
ATOM 787 C CA . LEU A 1 94 ? 6.209 4.833 6.226 1.00 89.56 94 LEU A CA 1
ATOM 788 C C . LEU A 1 94 ? 7.082 4.825 7.488 1.00 89.56 94 LEU A C 1
ATOM 790 O O . LEU A 1 94 ? 6.837 4.014 8.377 1.00 89.56 94 LEU A O 1
ATOM 794 N N . LEU A 1 95 ? 8.055 5.735 7.602 1.00 90.00 95 LEU A N 1
ATOM 795 C CA . LEU A 1 95 ? 8.888 5.886 8.800 1.00 90.00 95 LEU A CA 1
ATOM 796 C C . LEU A 1 95 ? 8.049 6.281 10.027 1.00 90.00 95 LEU A C 1
ATOM 798 O O . LEU A 1 95 ? 8.241 5.719 11.104 1.00 90.00 95 LEU A O 1
ATOM 802 N N . LEU A 1 96 ? 7.089 7.197 9.856 1.00 91.62 96 LEU A N 1
ATOM 803 C CA . LEU A 1 96 ? 6.138 7.567 10.907 1.00 91.62 96 LEU A CA 1
ATOM 804 C C . LEU A 1 96 ? 5.235 6.382 11.287 1.00 91.62 96 LEU A C 1
ATOM 806 O O . LEU A 1 96 ? 5.101 6.061 12.468 1.00 91.62 96 LEU A O 1
ATOM 810 N N . LEU A 1 97 ? 4.656 5.694 10.295 1.00 90.31 97 LEU A N 1
ATOM 811 C CA . LEU A 1 97 ? 3.803 4.523 10.527 1.00 90.31 97 LEU A CA 1
ATOM 812 C C . LEU A 1 97 ? 4.552 3.378 11.216 1.00 90.31 97 LEU A C 1
ATOM 814 O O . LEU A 1 97 ? 3.960 2.701 12.054 1.00 90.31 97 LEU A O 1
ATOM 818 N N . GLN A 1 98 ? 5.836 3.169 10.904 1.00 89.31 98 GLN A N 1
ATOM 819 C CA . GLN A 1 98 ? 6.642 2.063 11.428 1.00 89.31 98 GLN A CA 1
ATOM 820 C C . GLN A 1 98 ? 6.595 1.982 12.958 1.00 89.31 98 GLN A C 1
ATOM 822 O O . GLN A 1 98 ? 6.491 0.882 13.502 1.00 89.31 98 GLN A O 1
ATOM 827 N N . TYR A 1 99 ? 6.633 3.122 13.656 1.00 88.75 99 TYR A N 1
ATOM 828 C CA . TYR A 1 99 ? 6.559 3.163 15.119 1.00 88.75 99 TYR A CA 1
ATOM 829 C C . TYR A 1 99 ? 5.257 2.547 15.656 1.00 88.75 99 TYR A C 1
ATOM 831 O O . TYR A 1 99 ? 5.280 1.790 16.627 1.00 88.75 99 TYR A O 1
ATOM 839 N N . PHE A 1 100 ? 4.132 2.834 15.000 1.00 89.00 100 PHE A N 1
ATOM 840 C CA . PHE A 1 100 ? 2.811 2.363 15.406 1.00 89.00 100 PHE A CA 1
ATOM 841 C C . PHE A 1 100 ? 2.530 0.932 14.938 1.00 89.00 100 PHE A C 1
ATOM 843 O O . PHE A 1 100 ? 1.987 0.145 15.707 1.00 89.00 100 PHE A O 1
ATOM 850 N N . THR A 1 101 ? 2.930 0.566 13.717 1.00 88.19 101 THR A N 1
ATOM 851 C CA . THR A 1 101 ? 2.579 -0.729 13.107 1.00 88.19 101 THR A CA 1
ATOM 852 C C . THR A 1 101 ? 3.478 -1.885 13.547 1.00 88.19 101 THR A C 1
ATOM 854 O O . THR A 1 101 ? 3.005 -3.017 13.624 1.00 88.19 101 THR A O 1
ATOM 857 N N . THR A 1 102 ? 4.755 -1.637 13.866 1.00 86.94 102 THR A N 1
ATOM 858 C CA . THR A 1 102 ? 5.711 -2.709 14.229 1.00 86.94 102 THR A CA 1
ATOM 859 C C . THR A 1 102 ? 5.770 -3.032 15.721 1.00 86.94 102 THR A C 1
ATOM 861 O O . THR A 1 102 ? 6.340 -4.053 16.106 1.00 86.94 102 THR A O 1
ATOM 864 N N . ARG A 1 103 ? 5.186 -2.186 16.577 1.00 88.00 103 ARG A N 1
ATOM 865 C CA . ARG A 1 103 ? 5.139 -2.392 18.030 1.00 88.00 103 ARG A CA 1
ATOM 866 C C . ARG A 1 103 ? 3.835 -3.072 18.439 1.00 88.00 103 ARG A C 1
ATOM 868 O O . ARG A 1 103 ? 2.778 -2.807 17.873 1.00 88.00 103 ARG A O 1
ATOM 875 N N . ARG A 1 104 ? 3.897 -3.926 19.464 1.00 85.62 104 ARG A N 1
ATOM 876 C CA . ARG A 1 104 ? 2.692 -4.463 20.107 1.00 85.62 104 ARG A CA 1
ATOM 877 C C . ARG A 1 104 ? 2.118 -3.403 21.040 1.00 85.62 104 ARG A C 1
ATOM 879 O O . ARG A 1 104 ? 2.751 -3.060 22.034 1.00 85.62 104 ARG A O 1
ATOM 886 N N . TRP A 1 105 ? 0.905 -2.958 20.748 1.00 86.31 105 TRP A N 1
ATOM 887 C CA . TRP A 1 105 ? 0.112 -2.121 21.640 1.00 86.31 105 TRP A CA 1
ATOM 888 C C . TRP A 1 105 ? -0.940 -2.990 22.323 1.00 86.31 105 TRP A C 1
ATOM 890 O O . TRP A 1 105 ? -1.645 -3.746 21.657 1.00 86.31 105 TRP A O 1
ATOM 900 N N . VAL A 1 106 ? -1.019 -2.911 23.651 1.00 86.56 106 VAL A N 1
ATOM 901 C CA . VAL A 1 106 ? -2.044 -3.591 24.449 1.00 86.56 106 VAL A CA 1
ATOM 902 C C . VAL A 1 106 ? -2.881 -2.509 25.108 1.00 86.56 106 VAL A C 1
ATOM 904 O O . VAL A 1 106 ? -2.413 -1.813 26.005 1.00 86.56 106 VAL A O 1
ATOM 907 N N . PHE A 1 107 ? -4.110 -2.346 24.631 1.00 88.38 107 PHE A N 1
ATOM 908 C CA . PHE A 1 107 ? -5.056 -1.383 25.176 1.00 88.38 107 PHE A CA 1
ATOM 909 C C . PHE A 1 107 ? -6.089 -2.131 26.024 1.00 88.38 107 PHE A C 1
ATOM 911 O O . PHE A 1 107 ? -6.806 -2.996 25.524 1.00 88.38 107 PHE A O 1
ATOM 918 N N . HIS A 1 108 ? -6.156 -1.814 27.316 1.00 90.00 108 HIS A N 1
ATOM 919 C CA . HIS A 1 108 ? -7.083 -2.462 28.244 1.00 90.00 108 HIS A CA 1
ATOM 920 C C . HIS A 1 108 ? -8.474 -1.813 28.174 1.00 90.00 108 HIS A C 1
ATOM 922 O O . HIS A 1 108 ? -8.621 -0.636 28.507 1.00 90.00 108 HIS A O 1
ATOM 928 N N . SER A 1 109 ? -9.490 -2.593 27.789 1.00 91.06 109 SER A N 1
ATOM 929 C CA . SER A 1 109 ? -10.905 -2.190 27.688 1.00 91.06 109 SER A CA 1
ATOM 930 C C . SER A 1 109 ? -11.822 -2.815 28.747 1.00 91.06 109 SER A C 1
ATOM 932 O O . SER A 1 109 ? -13.037 -2.741 28.610 1.00 91.06 109 SER A O 1
ATOM 934 N N . SER A 1 110 ? -11.288 -3.391 29.832 1.00 90.00 110 SER A N 1
ATOM 935 C CA . SER A 1 110 ? -12.086 -4.106 30.852 1.00 90.00 110 SER A CA 1
ATOM 936 C C . SER A 1 110 ? -13.285 -3.309 31.384 1.00 90.00 110 SER A C 1
ATOM 938 O O . SER A 1 110 ? -14.390 -3.838 31.430 1.00 90.00 110 SER A O 1
ATOM 940 N N . LYS A 1 111 ? -13.099 -2.019 31.701 1.00 89.38 111 LYS A N 1
ATOM 941 C CA . LYS A 1 111 ? -14.188 -1.118 32.129 1.00 89.38 111 LYS A CA 1
ATOM 942 C C . LYS A 1 111 ? -15.276 -0.933 31.063 1.00 89.38 111 LYS A C 1
ATOM 944 O O . LYS A 1 111 ? -16.438 -0.779 31.406 1.00 89.38 111 LYS A O 1
ATOM 949 N N . PHE A 1 112 ? -14.897 -0.909 29.785 1.00 88.44 112 PHE A N 1
ATOM 950 C CA . PHE A 1 112 ? -15.830 -0.735 28.669 1.00 88.44 112 PHE A CA 1
ATOM 951 C C . PHE A 1 112 ? -16.601 -2.025 28.367 1.00 88.44 112 PHE A C 1
ATOM 953 O O . PHE A 1 112 ? -17.799 -1.971 28.127 1.00 88.44 112 PHE A O 1
ATOM 960 N N . LEU A 1 113 ? -15.943 -3.184 28.456 1.00 87.62 113 LEU A N 1
ATOM 961 C CA . LEU A 1 113 ? -16.609 -4.479 28.303 1.00 87.62 113 LEU A CA 1
ATOM 962 C C . LEU A 1 113 ? -17.595 -4.747 29.452 1.00 87.62 113 LEU A C 1
ATOM 964 O O . LEU A 1 113 ? -18.711 -5.177 29.193 1.00 87.62 113 LEU A O 1
ATOM 968 N N . ALA A 1 114 ? -17.234 -4.399 30.694 1.00 87.62 114 ALA A N 1
ATOM 969 C CA . ALA A 1 114 ? -18.145 -4.487 31.840 1.00 87.62 114 ALA A CA 1
ATOM 970 C C . ALA A 1 114 ? -19.424 -3.645 31.656 1.00 87.62 114 ALA A C 1
ATOM 972 O O . ALA A 1 114 ? -20.505 -4.092 32.019 1.00 87.62 114 ALA A O 1
ATOM 973 N N . LEU A 1 115 ? -19.332 -2.474 31.010 1.00 85.56 115 LEU A N 1
ATOM 974 C CA . LEU A 1 115 ? -20.499 -1.633 30.716 1.00 85.56 115 LEU A CA 1
ATOM 975 C C . LEU A 1 115 ? -21.521 -2.331 29.795 1.00 85.56 115 LEU A C 1
ATOM 977 O O . LEU A 1 115 ? -22.721 -2.117 29.946 1.00 85.56 115 LEU A O 1
ATOM 981 N N . GLY A 1 116 ? -21.058 -3.184 28.873 1.00 79.94 116 GLY A N 1
ATOM 982 C CA . GLY A 1 116 ? -21.929 -4.018 28.038 1.00 79.94 116 GLY A CA 1
ATOM 983 C C . GLY A 1 116 ? -22.625 -5.143 28.813 1.00 79.94 116 GLY A C 1
ATOM 984 O O . GLY A 1 116 ? -23.701 -5.590 28.415 1.00 79.94 116 GLY A O 1
ATOM 985 N N . GLU A 1 117 ? -22.062 -5.572 29.945 1.00 81.25 117 GLU A N 1
ATOM 986 C CA . GLU A 1 117 ? -22.681 -6.565 30.826 1.00 81.25 117 GLU A CA 1
ATOM 987 C C . GLU A 1 117 ? -23.660 -5.943 31.828 1.00 81.25 117 GLU A C 1
ATOM 989 O O . GLU A 1 117 ? -24.762 -6.469 31.994 1.00 81.25 117 GLU A O 1
ATOM 994 N N . ASP A 1 118 ? -23.317 -4.792 32.408 1.00 79.88 118 ASP A N 1
ATOM 995 C CA . ASP A 1 118 ? -24.097 -4.120 33.460 1.00 79.88 118 ASP A CA 1
ATOM 996 C C . ASP A 1 118 ? -25.360 -3.383 32.950 1.00 79.88 118 ASP A C 1
ATOM 998 O O . ASP A 1 118 ? -26.204 -2.969 33.748 1.00 79.88 118 ASP A O 1
ATOM 1002 N N . GLY A 1 119 ? -25.506 -3.185 31.633 1.00 75.06 119 GLY A N 1
ATOM 1003 C CA . GLY A 1 119 ? -26.630 -2.450 31.036 1.00 75.06 119 GLY A CA 1
ATOM 1004 C C . GLY A 1 119 ? -27.997 -3.151 31.135 1.00 75.06 119 GLY A C 1
ATOM 1005 O O . GLY A 1 119 ? -28.101 -4.378 31.075 1.00 75.06 119 GLY A O 1
ATOM 1006 N N . ASN A 1 120 ? -29.080 -2.368 31.202 1.00 82.81 120 ASN A N 1
ATOM 1007 C CA . ASN A 1 120 ? -30.448 -2.868 31.009 1.00 82.81 120 ASN A CA 1
ATOM 1008 C C . ASN A 1 120 ? -30.600 -3.444 29.587 1.00 82.81 120 ASN A C 1
ATOM 1010 O O . ASN A 1 120 ? -29.972 -2.946 28.657 1.00 82.81 120 ASN A O 1
ATOM 1014 N N . ARG A 1 121 ? -31.483 -4.433 29.381 1.00 84.44 121 ARG A N 1
ATOM 1015 C CA . ARG A 1 121 ? -31.776 -5.009 28.052 1.00 84.44 121 ARG A CA 1
ATOM 1016 C C . ARG A 1 121 ? -32.053 -3.930 27.000 1.00 84.44 121 ARG A C 1
ATOM 1018 O O . ARG A 1 121 ? -31.489 -3.997 25.921 1.00 84.44 121 ARG A O 1
ATOM 1025 N N . VAL A 1 122 ? -32.835 -2.904 27.351 1.00 87.56 122 VAL A N 1
ATOM 1026 C CA . VAL A 1 122 ? -33.120 -1.762 26.459 1.00 87.56 122 VAL A CA 1
ATOM 1027 C C . VAL A 1 122 ? -31.834 -1.046 26.028 1.00 87.56 122 VAL A C 1
ATOM 1029 O O . VAL A 1 122 ? -31.656 -0.769 24.847 1.00 87.56 122 VAL A O 1
ATOM 1032 N N . ASP A 1 123 ? -30.913 -0.790 26.958 1.00 85.56 123 ASP A N 1
ATOM 1033 C CA . ASP A 1 123 ? -29.648 -0.118 26.651 1.00 85.56 123 ASP A CA 1
ATOM 1034 C C . ASP A 1 123 ? -28.708 -1.023 25.842 1.00 85.56 123 ASP A C 1
ATOM 1036 O O . ASP A 1 123 ? -28.020 -0.530 24.9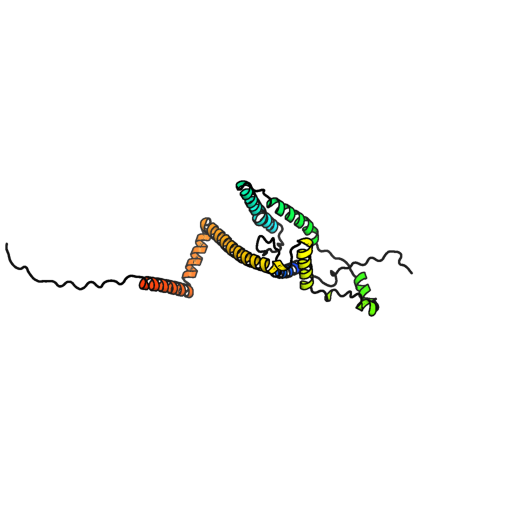54 1.00 85.56 123 ASP A O 1
ATOM 1040 N N . LYS A 1 124 ? -28.713 -2.343 26.087 1.00 83.38 124 LYS A N 1
ATOM 1041 C CA . LYS A 1 124 ? -27.957 -3.318 25.279 1.00 83.38 124 LYS A CA 1
ATOM 1042 C C . LYS A 1 124 ? -28.482 -3.405 23.841 1.00 83.38 124 LYS A C 1
ATOM 1044 O O . LYS A 1 124 ? -27.680 -3.496 22.916 1.00 83.38 124 LYS A O 1
ATOM 1049 N N . ASP A 1 125 ? -29.802 -3.333 23.657 1.00 84.12 125 ASP A N 1
ATOM 1050 C CA . ASP A 1 125 ? -30.453 -3.360 22.342 1.00 84.12 125 ASP A CA 1
ATOM 1051 C C . ASP A 1 125 ? -30.197 -2.056 21.551 1.00 84.12 125 ASP A C 1
ATOM 1053 O O . ASP A 1 125 ? -29.961 -2.104 20.344 1.00 84.12 125 ASP A O 1
ATOM 1057 N N . LEU A 1 126 ? -30.201 -0.886 22.213 1.00 86.06 126 LEU A N 1
ATOM 1058 C CA . LEU A 1 126 ? -29.894 0.409 21.578 1.00 86.06 126 LEU A CA 1
ATOM 1059 C C . LEU A 1 126 ? -28.391 0.652 21.355 1.00 86.06 126 LEU A C 1
ATOM 1061 O O . LEU A 1 126 ? -28.010 1.272 20.361 1.00 86.06 126 LEU A O 1
ATOM 1065 N N . PHE A 1 127 ? -27.540 0.198 22.275 1.00 82.94 127 PHE A N 1
ATOM 1066 C CA . PHE A 1 127 ? -26.100 0.455 22.289 1.00 82.94 127 PHE A CA 1
ATOM 1067 C C . PHE A 1 127 ? -25.322 -0.865 22.330 1.00 82.94 127 PHE A C 1
ATOM 1069 O O . PHE A 1 127 ? -24.615 -1.159 23.293 1.00 82.94 127 PHE A O 1
ATOM 1076 N N . SER A 1 128 ? -25.441 -1.664 21.265 1.00 79.56 128 SER A N 1
ATOM 1077 C CA . SER A 1 128 ? -24.705 -2.927 21.131 1.00 79.56 128 SER A CA 1
ATOM 1078 C C . SER A 1 128 ? -23.187 -2.710 21.237 1.00 79.56 128 SER A C 1
ATOM 1080 O O . SER A 1 128 ? -22.574 -2.028 20.412 1.00 79.56 128 SER A O 1
ATOM 1082 N N . ILE A 1 129 ? -22.574 -3.325 22.253 1.00 80.06 129 ILE A N 1
ATOM 1083 C CA . ILE A 1 129 ? -21.121 -3.327 22.519 1.00 80.06 129 ILE A CA 1
ATOM 1084 C C . ILE A 1 129 ? -20.473 -4.630 21.979 1.00 80.06 129 ILE A C 1
ATOM 1086 O O . ILE A 1 129 ? -19.411 -5.075 22.413 1.00 80.06 129 ILE A O 1
ATOM 1090 N N . ASP A 1 130 ? -21.093 -5.256 20.976 1.00 79.44 130 ASP A N 1
ATOM 1091 C CA . ASP A 1 130 ? -20.628 -6.521 20.405 1.00 79.44 130 ASP A CA 1
ATOM 1092 C C . ASP A 1 130 ? -19.715 -6.331 19.176 1.00 79.44 130 ASP A C 1
ATOM 1094 O O . ASP A 1 130 ? -20.152 -6.235 18.027 1.00 79.44 130 ASP A O 1
ATOM 1098 N N . PHE A 1 131 ? -18.400 -6.345 19.412 1.00 79.25 131 PHE A N 1
ATOM 1099 C CA . PHE A 1 131 ? -17.392 -6.315 18.344 1.00 79.25 131 PHE A CA 1
ATOM 1100 C C . PHE A 1 131 ? -17.370 -7.573 17.454 1.00 79.25 131 PHE A C 1
ATOM 1102 O O . PHE A 1 131 ? -16.704 -7.554 16.414 1.00 79.25 131 PHE A O 1
ATOM 1109 N N . SER A 1 132 ? -18.043 -8.669 17.826 1.00 77.12 132 SER A N 1
ATOM 1110 C CA . SER A 1 132 ? -18.077 -9.886 17.004 1.00 77.12 132 SER A CA 1
ATOM 1111 C C . SER A 1 132 ? -18.903 -9.695 15.726 1.00 77.12 132 SER A C 1
ATOM 1113 O O . SER A 1 132 ? -18.529 -10.233 14.683 1.00 77.12 132 SER A O 1
ATOM 1115 N N . GLN A 1 133 ? -19.929 -8.836 15.774 1.00 81.19 133 GLN A N 1
ATOM 1116 C CA . GLN A 1 133 ? -20.830 -8.515 14.657 1.00 81.19 133 GLN A CA 1
ATOM 1117 C C . GLN A 1 133 ? -20.144 -7.730 13.524 1.00 81.19 133 GLN A C 1
ATOM 1119 O O . GLN A 1 133 ? -20.624 -7.717 12.391 1.00 81.19 133 GLN A O 1
ATOM 1124 N N . VAL A 1 134 ? -19.005 -7.082 13.797 1.00 84.88 134 VAL A N 1
ATOM 1125 C CA . VAL A 1 134 ? -18.262 -6.300 12.798 1.00 84.88 134 VAL A CA 1
ATOM 1126 C C . VAL A 1 134 ? -17.465 -7.233 11.887 1.00 84.88 134 VAL A C 1
ATOM 1128 O O . VAL A 1 134 ? -16.398 -7.709 12.274 1.00 84.88 134 VAL A O 1
ATOM 1131 N N . VAL A 1 135 ? -17.942 -7.463 10.662 1.00 90.56 135 VAL A N 1
ATOM 1132 C CA . VAL A 1 135 ? -17.223 -8.242 9.638 1.00 90.56 135 VAL A CA 1
ATOM 1133 C C . VAL A 1 135 ? -16.045 -7.433 9.081 1.00 90.56 135 VAL A C 1
ATOM 1135 O O . VAL A 1 135 ? -16.237 -6.386 8.462 1.00 90.56 135 VAL A O 1
ATOM 1138 N N . GLU A 1 136 ? -14.818 -7.926 9.268 1.00 90.38 136 GLU A N 1
ATOM 1139 C CA . GLU A 1 136 ? -13.570 -7.215 8.951 1.00 90.38 136 GLU A CA 1
ATOM 1140 C C . GLU A 1 136 ? -13.445 -6.851 7.472 1.00 90.38 136 GLU A C 1
ATOM 1142 O O . GLU A 1 136 ? -13.005 -5.752 7.143 1.00 90.38 136 GLU A O 1
ATOM 1147 N N . GLU A 1 137 ? -13.837 -7.760 6.578 1.00 93.69 137 GLU A N 1
ATOM 1148 C CA . GLU A 1 137 ? -13.773 -7.540 5.131 1.00 93.69 137 GLU A CA 1
ATOM 1149 C C . GLU A 1 137 ? -14.720 -6.423 4.686 1.00 93.69 137 GLU A C 1
ATOM 1151 O O . GLU A 1 137 ? -14.315 -5.535 3.935 1.00 93.69 137 GLU A O 1
ATOM 1156 N N . GLN A 1 138 ? -15.950 -6.409 5.205 1.00 95.12 138 GLN A N 1
ATOM 1157 C CA . GLN A 1 138 ? -16.917 -5.358 4.900 1.00 95.12 138 GLN A CA 1
ATOM 1158 C C . GLN A 1 138 ? -16.480 -4.016 5.512 1.00 95.12 138 GLN A C 1
ATOM 1160 O O . GLN A 1 138 ? -16.496 -3.007 4.814 1.00 95.12 138 GLN A O 1
ATOM 1165 N N . TYR A 1 139 ? -15.969 -4.012 6.749 1.00 93.06 139 TYR A N 1
ATOM 1166 C CA . TYR A 1 139 ? -15.396 -2.818 7.380 1.00 93.06 139 TYR A CA 1
ATOM 1167 C C . TYR A 1 139 ? -14.225 -2.230 6.570 1.00 93.06 139 TYR A C 1
ATOM 1169 O O . TYR A 1 139 ? -14.228 -1.044 6.242 1.00 93.06 139 TYR A O 1
ATOM 1177 N N . LEU A 1 140 ? -13.242 -3.053 6.184 1.00 95.31 140 LEU A N 1
ATOM 1178 C CA . LEU A 1 140 ? -12.091 -2.609 5.386 1.00 95.31 140 LEU A CA 1
ATOM 1179 C C . LEU A 1 140 ? -12.508 -2.124 3.990 1.00 95.31 140 LEU A C 1
ATOM 1181 O O . LEU A 1 140 ? -11.926 -1.167 3.474 1.00 95.31 140 LEU A O 1
ATOM 1185 N N . LYS A 1 141 ? -13.531 -2.742 3.393 1.00 96.88 141 LYS A N 1
ATOM 1186 C CA . LYS A 1 141 ? -14.113 -2.331 2.112 1.00 96.88 141 LYS A CA 1
ATOM 1187 C C . LYS A 1 141 ? -14.793 -0.971 2.215 1.00 96.88 141 LYS A C 1
ATOM 1189 O O . LYS A 1 141 ? -14.542 -0.121 1.365 1.00 96.88 141 LYS A O 1
ATOM 1194 N N . ASP A 1 142 ? -15.578 -0.731 3.258 1.00 96.38 142 ASP A N 1
ATOM 1195 C CA . ASP A 1 142 ? -16.245 0.555 3.467 1.00 96.38 142 ASP A CA 1
ATOM 1196 C C . ASP A 1 142 ? -15.234 1.666 3.786 1.00 96.38 142 ASP A C 1
ATOM 1198 O O . ASP A 1 142 ? -15.332 2.765 3.235 1.00 96.38 142 ASP A O 1
ATOM 1202 N N . CYS A 1 143 ? -14.181 1.370 4.559 1.00 95.56 143 CYS A N 1
ATOM 1203 C CA . CYS A 1 143 ? -13.046 2.280 4.737 1.00 95.56 143 CYS A CA 1
ATOM 1204 C C . CYS A 1 143 ? -12.343 2.613 3.410 1.00 95.56 143 CYS A C 1
ATOM 1206 O O . CYS A 1 143 ? -12.005 3.774 3.173 1.00 95.56 143 CYS A O 1
ATOM 1208 N N . LEU A 1 144 ? -12.128 1.627 2.532 1.00 95.38 144 LEU A N 1
ATOM 1209 C CA . LEU A 1 144 ? -11.485 1.837 1.232 1.00 95.38 144 LEU A CA 1
ATOM 1210 C C . LEU A 1 144 ? -12.370 2.650 0.276 1.00 95.38 144 LEU A C 1
ATOM 1212 O O . LEU A 1 144 ? -11.877 3.580 -0.363 1.00 95.38 144 LEU A O 1
ATOM 1216 N N . LEU A 1 145 ? -13.668 2.346 0.204 1.00 96.31 145 LEU A N 1
ATOM 1217 C CA . LEU A 1 145 ? -14.636 3.089 -0.609 1.00 96.31 145 LEU A CA 1
ATOM 1218 C C . LEU A 1 145 ? -14.799 4.531 -0.110 1.00 96.31 145 LEU A C 1
ATOM 1220 O O . LEU A 1 145 ? -14.792 5.461 -0.917 1.00 96.31 145 LEU A O 1
ATOM 1224 N N . GLY A 1 146 ? -14.849 4.735 1.209 1.00 96.38 146 GLY A N 1
ATOM 1225 C CA . GLY A 1 146 ? -14.834 6.063 1.819 1.00 96.38 146 GLY A CA 1
ATOM 1226 C C . GLY A 1 146 ? -13.543 6.829 1.511 1.00 96.38 146 GLY A C 1
ATOM 1227 O O . GLY A 1 146 ? -13.595 7.980 1.079 1.00 96.38 146 GLY A O 1
ATOM 1228 N N . GLY A 1 147 ? -12.379 6.188 1.641 1.00 95.31 147 GLY A N 1
ATOM 1229 C CA . GLY A 1 147 ? -11.089 6.780 1.272 1.00 95.31 147 GLY A CA 1
ATOM 1230 C C . GLY A 1 147 ? -11.028 7.185 -0.205 1.00 95.31 147 GLY A C 1
ATOM 1231 O O . GLY A 1 147 ? -10.597 8.294 -0.529 1.00 95.31 147 GLY A O 1
ATOM 1232 N N . ARG A 1 148 ? -11.536 6.334 -1.103 1.00 94.81 148 ARG A N 1
ATOM 1233 C CA . ARG A 1 148 ? -11.674 6.624 -2.536 1.00 94.81 148 ARG A CA 1
ATOM 1234 C C . ARG A 1 148 ? -12.550 7.857 -2.784 1.00 94.81 148 ARG A C 1
ATOM 1236 O O . ARG A 1 148 ? -12.110 8.800 -3.440 1.00 94.81 148 ARG A O 1
ATOM 1243 N N . GLN A 1 149 ? -13.766 7.868 -2.245 1.00 95.38 149 GLN A N 1
ATOM 1244 C CA . GLN A 1 149 ? -14.760 8.895 -2.555 1.00 95.38 149 GLN A CA 1
ATOM 1245 C C . GLN A 1 149 ? -14.475 10.242 -1.871 1.00 95.38 149 GLN A C 1
ATOM 1247 O O . GLN A 1 149 ? -14.650 11.287 -2.493 1.00 95.38 149 GLN A O 1
ATOM 1252 N N . TYR A 1 150 ? -14.019 10.239 -0.615 1.00 95.75 150 TYR A N 1
ATOM 1253 C CA . TYR A 1 150 ? -13.875 11.459 0.188 1.00 95.75 150 TYR A CA 1
ATOM 1254 C C . TYR A 1 150 ? -12.436 11.986 0.257 1.00 95.75 150 TYR A C 1
ATOM 1256 O O . TYR A 1 150 ? -12.234 13.198 0.179 1.00 95.75 150 TYR A O 1
ATOM 1264 N N . CYS A 1 151 ? -11.427 11.112 0.367 1.00 95.12 151 CYS A N 1
ATOM 1265 C CA . CYS A 1 151 ? -10.024 11.540 0.446 1.00 95.12 151 CYS A CA 1
ATOM 1266 C C . CYS A 1 151 ? -9.399 11.710 -0.945 1.00 95.12 151 CYS A C 1
ATOM 1268 O O . CYS A 1 151 ? -8.792 12.744 -1.219 1.00 95.12 151 CYS A O 1
ATOM 1270 N N . MET A 1 152 ? -9.575 10.720 -1.828 1.00 93.75 152 MET A N 1
ATOM 1271 C CA . MET A 1 152 ? -9.028 10.746 -3.194 1.00 93.75 152 MET A CA 1
ATOM 1272 C C . MET A 1 152 ? -9.928 11.490 -4.189 1.00 93.75 152 MET A C 1
ATOM 1274 O O . MET A 1 152 ? -9.451 11.901 -5.243 1.00 93.75 152 MET A O 1
ATOM 1278 N N . LYS A 1 153 ? -11.206 11.710 -3.841 1.00 95.88 153 LYS A N 1
ATOM 1279 C CA . LYS A 1 153 ? -12.231 12.353 -4.688 1.00 95.88 153 LYS A CA 1
ATOM 1280 C C . LYS A 1 153 ? -12.493 11.608 -6.006 1.00 95.88 153 LYS A C 1
ATOM 1282 O O . LYS A 1 153 ? -12.920 12.208 -6.990 1.00 95.88 153 LYS A O 1
ATOM 1287 N N . GLU A 1 154 ? -12.259 10.297 -6.019 1.00 95.44 154 GLU A N 1
ATOM 1288 C CA . GLU A 1 154 ? -12.488 9.431 -7.176 1.00 95.44 154 GLU A CA 1
ATOM 1289 C C . GLU A 1 154 ? -13.927 8.876 -7.138 1.00 95.44 154 GLU A C 1
ATOM 1291 O O . GLU A 1 154 ? -14.316 8.245 -6.149 1.00 95.44 154 GLU A O 1
ATOM 1296 N N . PRO A 1 155 ? -14.748 9.060 -8.187 1.00 94.50 155 PRO A N 1
ATOM 1297 C CA . PRO A 1 155 ? -16.110 8.538 -8.204 1.00 94.50 155 PRO A CA 1
ATOM 1298 C C . PRO A 1 155 ? -16.136 7.002 -8.306 1.00 94.50 155 PRO A C 1
ATOM 1300 O O . PRO A 1 155 ? -15.199 6.351 -8.777 1.00 94.50 155 PRO A O 1
ATOM 1303 N N . LEU A 1 156 ? -17.254 6.390 -7.906 1.00 94.06 156 LEU A N 1
ATOM 1304 C CA . LEU A 1 156 ? -17.456 4.942 -8.070 1.00 94.06 156 LEU A CA 1
ATOM 1305 C C . LEU A 1 156 ? -17.730 4.552 -9.535 1.00 94.06 156 LEU A C 1
ATOM 1307 O O . LEU A 1 156 ? -17.453 3.424 -9.943 1.00 94.06 156 LEU A O 1
ATOM 1311 N N . SER A 1 157 ? -18.203 5.491 -10.361 1.00 95.62 157 SER A N 1
ATOM 1312 C CA . SER A 1 157 ? -18.478 5.279 -11.790 1.00 95.62 157 SER A CA 1
ATOM 1313 C C . SER A 1 157 ? -17.228 4.989 -12.631 1.00 95.62 157 SER A C 1
ATOM 1315 O O . SER A 1 157 ? -17.343 4.397 -13.703 1.00 95.62 157 SER A O 1
ATOM 1317 N N . SER A 1 158 ? -16.026 5.340 -12.160 1.00 95.69 158 SER A N 1
ATOM 1318 C CA . SER A 1 158 ? -14.767 5.045 -12.855 1.00 95.69 158 SER A CA 1
ATOM 1319 C C . SER A 1 158 ? -14.207 3.646 -12.558 1.00 95.69 158 SER A C 1
ATOM 1321 O O . SER A 1 158 ? -13.296 3.196 -13.261 1.00 95.69 158 SER A O 1
ATOM 1323 N N . LEU A 1 159 ? -14.771 2.890 -11.604 1.00 95.75 159 LEU A N 1
ATOM 1324 C CA . LEU A 1 159 ? -14.328 1.526 -11.268 1.00 95.75 159 LEU A CA 1
ATOM 1325 C C . LEU A 1 159 ? -14.236 0.568 -12.481 1.00 95.75 159 LEU A C 1
ATOM 1327 O O . LEU A 1 159 ? -13.228 -0.136 -12.589 1.00 95.75 159 LEU A O 1
ATOM 1331 N N . PRO A 1 160 ? -15.174 0.548 -13.456 1.00 96.12 160 PRO A N 1
ATOM 1332 C CA . PRO A 1 160 ? -15.052 -0.297 -14.651 1.00 96.12 160 PRO A CA 1
ATOM 1333 C C . PRO A 1 160 ? -13.878 0.085 -15.569 1.00 96.12 160 PRO A C 1
ATOM 1335 O O . PRO A 1 160 ? -13.403 -0.744 -16.348 1.00 96.12 160 PRO A O 1
ATOM 1338 N N . ARG A 1 161 ? -13.393 1.333 -15.515 1.00 95.75 161 ARG A N 1
ATOM 1339 C CA . ARG A 1 161 ? -12.147 1.755 -16.179 1.00 95.75 161 ARG A CA 1
ATOM 1340 C C . ARG A 1 161 ? -10.935 1.292 -15.370 1.00 95.75 161 ARG A C 1
ATOM 1342 O O . ARG A 1 161 ? -10.058 0.648 -15.938 1.00 95.75 161 ARG A O 1
ATOM 1349 N N . CYS A 1 162 ? -10.926 1.535 -14.060 1.00 96.00 162 CYS A N 1
ATOM 1350 C CA . CYS A 1 162 ? -9.818 1.169 -13.171 1.00 96.00 162 CYS A CA 1
ATOM 1351 C C . CYS A 1 162 ? -9.543 -0.345 -13.184 1.00 96.00 162 CYS A C 1
ATOM 1353 O O . CYS A 1 162 ? -8.399 -0.759 -13.338 1.00 96.00 162 CYS A O 1
ATOM 1355 N N . ARG A 1 163 ? -10.588 -1.186 -13.152 1.00 95.94 163 ARG A N 1
ATOM 1356 C CA . ARG A 1 163 ? -10.470 -2.654 -13.270 1.00 95.94 163 ARG A CA 1
ATOM 1357 C C . ARG A 1 163 ? -9.847 -3.107 -14.596 1.00 95.94 163 ARG A C 1
ATOM 1359 O O . ARG A 1 163 ? -9.108 -4.086 -14.616 1.00 95.94 163 ARG A O 1
ATOM 1366 N N . ARG A 1 164 ? -10.123 -2.412 -15.709 1.00 95.62 164 ARG A N 1
ATOM 1367 C CA . ARG A 1 164 ? -9.492 -2.702 -17.012 1.00 95.62 164 ARG A CA 1
ATOM 1368 C C . ARG A 1 164 ? -8.012 -2.324 -17.008 1.00 95.62 164 ARG A C 1
ATOM 1370 O O . ARG A 1 164 ? -7.196 -3.131 -17.435 1.00 95.62 164 ARG A O 1
ATOM 1377 N N . ILE A 1 165 ? -7.671 -1.155 -16.463 1.00 95.62 165 ILE A N 1
ATOM 1378 C CA . ILE A 1 165 ? -6.278 -0.716 -16.286 1.00 95.62 165 ILE A CA 1
ATOM 1379 C C . ILE A 1 165 ? -5.515 -1.714 -15.404 1.00 95.62 165 ILE A C 1
ATOM 1381 O O . ILE A 1 165 ? -4.447 -2.167 -15.798 1.00 95.62 165 ILE A O 1
ATOM 1385 N N . LEU A 1 166 ? -6.091 -2.149 -14.278 1.00 95.62 166 LEU A N 1
ATOM 1386 C CA . LEU A 1 166 ? -5.471 -3.129 -13.382 1.00 95.62 166 LEU A CA 1
ATOM 1387 C C . LEU A 1 166 ? -5.156 -4.463 -14.085 1.00 95.62 166 LEU A C 1
ATOM 1389 O O . LEU A 1 166 ? -4.083 -5.021 -13.870 1.00 95.62 166 LEU A O 1
ATOM 1393 N N . LYS A 1 167 ? -6.048 -4.958 -14.958 1.00 95.38 167 LYS A N 1
ATOM 1394 C CA . LYS A 1 167 ? -5.791 -6.167 -15.766 1.00 95.38 167 LYS A CA 1
ATOM 1395 C C . LYS A 1 167 ? -4.633 -5.981 -16.752 1.00 95.38 167 LYS A C 1
ATOM 1397 O O . LYS A 1 167 ? -3.838 -6.900 -16.918 1.00 95.38 167 LYS A O 1
ATOM 1402 N N . VAL A 1 168 ? -4.510 -4.806 -17.374 1.00 95.94 168 VAL A N 1
ATOM 1403 C CA . VAL A 1 168 ? -3.359 -4.483 -18.237 1.00 95.94 168 VAL A CA 1
ATOM 1404 C C . VAL A 1 168 ? -2.074 -4.419 -17.410 1.00 95.94 168 VAL A C 1
ATOM 1406 O O . VAL A 1 168 ? -1.088 -5.048 -17.780 1.00 95.94 168 VAL A O 1
ATOM 1409 N N . LEU A 1 169 ? -2.097 -3.743 -16.257 1.00 94.38 169 LEU A N 1
ATOM 1410 C CA . LEU A 1 169 ? -0.953 -3.664 -15.344 1.00 94.38 169 LEU A CA 1
ATOM 1411 C C . LEU A 1 169 ? -0.514 -5.044 -14.837 1.00 94.38 169 LEU A C 1
ATOM 1413 O O . LEU A 1 169 ? 0.682 -5.279 -14.733 1.00 94.38 169 LEU A O 1
ATOM 1417 N N . TYR A 1 170 ? -1.444 -5.968 -14.577 1.00 94.75 170 TYR A N 1
ATOM 1418 C CA . TYR A 1 170 ? -1.118 -7.357 -14.234 1.00 94.75 170 TYR A CA 1
ATOM 1419 C C . TYR A 1 170 ? -0.338 -8.060 -15.355 1.00 94.75 170 TYR A C 1
ATOM 1421 O O . TYR A 1 170 ? 0.687 -8.685 -15.094 1.00 94.75 170 TYR A O 1
ATOM 1429 N N . VAL A 1 171 ? -0.784 -7.937 -16.611 1.00 96.31 171 VAL A N 1
ATOM 1430 C CA . VAL A 1 171 ? -0.071 -8.528 -17.758 1.00 96.31 171 VAL A CA 1
ATOM 1431 C C . VAL A 1 171 ? 1.316 -7.899 -17.915 1.00 96.31 171 VAL A C 1
ATOM 1433 O O . VAL A 1 171 ? 2.293 -8.626 -18.077 1.00 96.31 171 VAL A O 1
ATOM 1436 N N . VAL A 1 172 ? 1.425 -6.571 -17.797 1.00 93.81 172 VAL A N 1
ATOM 1437 C CA . VAL A 1 172 ? 2.711 -5.851 -17.836 1.00 93.81 172 VAL A CA 1
ATOM 1438 C C . VAL A 1 172 ? 3.644 -6.311 -16.712 1.00 93.81 172 VAL A C 1
ATOM 1440 O O . VAL A 1 172 ? 4.806 -6.598 -16.982 1.00 93.81 172 VAL A O 1
ATOM 1443 N N . ASP A 1 173 ? 3.147 -6.457 -15.483 1.00 91.38 173 ASP A N 1
ATOM 1444 C CA . ASP A 1 173 ? 3.918 -6.929 -14.328 1.00 91.38 173 ASP A CA 1
ATOM 1445 C C . ASP A 1 173 ? 4.456 -8.353 -14.523 1.00 91.38 173 ASP A C 1
ATOM 1447 O O . ASP A 1 173 ? 5.628 -8.617 -14.236 1.00 91.38 173 ASP A O 1
ATOM 1451 N N . LYS A 1 174 ? 3.648 -9.271 -15.072 1.00 93.50 174 LYS A N 1
ATOM 1452 C CA . LYS A 1 174 ? 4.096 -10.648 -15.330 1.00 93.50 174 LYS A CA 1
ATOM 1453 C C . LYS A 1 174 ? 5.045 -10.746 -16.524 1.00 93.50 174 LYS A C 1
ATOM 1455 O O . LYS A 1 174 ? 6.046 -11.449 -16.411 1.00 93.50 174 LYS A O 1
ATOM 1460 N N . LEU A 1 175 ? 4.826 -9.992 -17.605 1.00 94.88 175 LEU A N 1
ATOM 1461 C CA . LEU A 1 175 ? 5.788 -9.896 -18.714 1.00 94.88 175 LEU A CA 1
ATOM 1462 C C . LEU A 1 175 ? 7.123 -9.289 -18.258 1.00 94.88 175 LEU A C 1
ATOM 1464 O O . LEU A 1 175 ? 8.179 -9.839 -18.565 1.00 94.88 175 LEU A O 1
ATOM 1468 N N . TRP A 1 176 ? 7.087 -8.208 -17.474 1.00 89.62 176 TRP A N 1
ATOM 1469 C CA . TRP A 1 176 ? 8.278 -7.589 -16.891 1.00 89.62 176 TRP A CA 1
ATOM 1470 C C . TRP A 1 176 ? 9.014 -8.541 -15.945 1.00 89.62 176 TRP A C 1
ATOM 1472 O O . TRP A 1 176 ? 10.233 -8.654 -16.021 1.00 89.62 176 TRP A O 1
ATOM 1482 N N . SER A 1 177 ? 8.287 -9.273 -15.096 1.00 88.12 177 SER A N 1
ATOM 1483 C CA . SER A 1 177 ? 8.875 -10.277 -14.201 1.00 88.12 177 SER A CA 1
ATOM 1484 C C . SER A 1 177 ? 9.578 -11.387 -14.986 1.00 88.12 177 SER A C 1
ATOM 1486 O O . SER A 1 177 ? 10.726 -11.708 -14.687 1.00 88.12 177 SER A O 1
ATOM 1488 N N . ILE A 1 178 ? 8.931 -11.941 -16.019 1.00 93.81 178 ILE A N 1
ATOM 1489 C CA . ILE A 1 178 ? 9.522 -12.967 -16.895 1.00 93.81 178 ILE A CA 1
ATOM 1490 C C . ILE A 1 178 ? 10.784 -12.426 -17.580 1.00 93.81 178 ILE A C 1
ATOM 1492 O O . ILE A 1 178 ? 11.824 -13.082 -17.543 1.00 93.81 178 ILE A O 1
ATOM 1496 N N . PHE A 1 179 ? 10.720 -11.217 -18.145 1.00 93.38 179 PHE A N 1
ATOM 1497 C CA . PHE A 1 179 ? 11.868 -10.551 -18.763 1.00 93.38 179 PHE A CA 1
ATOM 1498 C C . PHE A 1 179 ? 13.023 -10.343 -17.771 1.00 93.38 179 PHE A C 1
ATOM 1500 O O . PHE A 1 179 ? 14.161 -10.694 -18.074 1.00 93.38 179 PHE A O 1
ATOM 1507 N N . PHE A 1 180 ? 12.739 -9.830 -16.572 1.00 87.62 180 PHE A N 1
ATOM 1508 C CA . PHE A 1 180 ? 13.744 -9.552 -15.548 1.00 87.62 180 PHE A CA 1
ATOM 1509 C C . PHE A 1 180 ? 14.435 -10.828 -15.048 1.00 87.62 180 PHE A C 1
ATOM 1511 O O . PHE A 1 180 ? 15.663 -10.872 -14.972 1.00 87.62 180 PHE A O 1
ATOM 1518 N N . TYR A 1 181 ? 13.675 -11.888 -14.750 1.00 88.62 181 TYR A N 1
ATOM 1519 C CA . TYR A 1 181 ? 14.255 -13.169 -14.338 1.00 88.62 181 TYR A CA 1
ATOM 1520 C C . TYR A 1 181 ? 15.005 -13.865 -15.484 1.00 88.62 181 TYR A C 1
ATOM 1522 O O . TYR A 1 181 ? 16.052 -14.459 -15.236 1.00 88.62 181 TYR A O 1
ATOM 1530 N N . GLY A 1 182 ? 14.533 -13.742 -16.729 1.00 93.00 182 GLY A N 1
ATOM 1531 C CA . GLY A 1 182 ? 15.244 -14.228 -17.916 1.00 93.00 182 GLY A CA 1
ATOM 1532 C C . GLY A 1 182 ? 16.576 -13.506 -18.144 1.00 93.00 182 GLY A C 1
ATOM 1533 O O . GLY A 1 182 ? 17.597 -14.156 -18.356 1.00 93.00 182 GLY A O 1
ATOM 1534 N N . LEU A 1 183 ? 16.594 -12.175 -18.018 1.00 91.44 183 LEU A N 1
ATOM 1535 C CA . LEU A 1 183 ? 17.811 -11.362 -18.095 1.00 91.44 183 LEU A CA 1
ATOM 1536 C C . LEU A 1 183 ? 18.799 -11.717 -16.976 1.00 91.44 183 LEU A C 1
ATOM 1538 O O . LEU A 1 183 ? 19.991 -11.865 -17.237 1.00 91.44 183 LEU A O 1
ATOM 1542 N N . LEU A 1 184 ? 18.316 -11.894 -15.743 1.00 88.69 184 LEU A N 1
ATOM 1543 C CA . LEU A 1 184 ? 19.147 -12.302 -14.610 1.00 88.69 184 LEU A CA 1
ATOM 1544 C C . LEU A 1 184 ? 19.764 -13.693 -14.829 1.00 88.69 184 LEU A C 1
ATOM 1546 O O . LEU A 1 184 ? 20.958 -13.869 -14.597 1.00 88.69 184 LEU A O 1
ATOM 1550 N N . LEU A 1 185 ? 18.978 -14.659 -15.316 1.00 89.75 185 LEU A N 1
ATOM 1551 C CA . LEU A 1 185 ? 19.458 -16.001 -15.656 1.00 89.75 185 LEU A CA 1
ATOM 1552 C C . LEU A 1 185 ? 20.524 -15.951 -16.761 1.00 89.75 185 LEU A C 1
ATOM 1554 O O . LEU A 1 185 ? 21.572 -16.582 -16.630 1.00 89.75 185 LEU A O 1
ATOM 1558 N N . TRP A 1 186 ? 20.288 -15.165 -17.815 1.00 89.19 186 TRP A N 1
ATOM 1559 C CA . TRP A 1 186 ? 21.238 -14.975 -18.911 1.00 89.19 186 TRP A CA 1
ATOM 1560 C C . TRP A 1 186 ? 22.546 -14.320 -18.445 1.00 89.19 186 TRP A C 1
ATOM 1562 O O . TRP A 1 186 ? 23.622 -14.782 -18.817 1.00 89.19 186 TRP A O 1
ATOM 1572 N N . LEU A 1 187 ? 22.482 -13.303 -17.577 1.00 89.38 187 LEU A N 1
ATOM 1573 C CA . LEU A 1 187 ? 23.673 -12.687 -16.983 1.00 89.38 187 LEU A CA 1
ATOM 1574 C C . LEU A 1 187 ? 24.468 -13.690 -16.135 1.00 89.38 187 LEU A C 1
ATOM 1576 O O . LEU A 1 187 ? 25.686 -13.766 -16.272 1.00 89.38 187 LEU A O 1
ATOM 1580 N N . VAL A 1 188 ? 23.798 -14.495 -15.304 1.00 89.19 188 VAL A N 1
ATOM 1581 C CA . VAL A 1 188 ? 24.454 -15.541 -14.501 1.00 89.19 188 VAL A CA 1
ATOM 1582 C C . VAL A 1 188 ? 25.126 -16.588 -15.397 1.00 89.19 188 VAL A C 1
ATOM 1584 O O . VAL A 1 188 ? 26.284 -16.924 -15.165 1.00 89.19 188 VAL A O 1
ATOM 1587 N N . TYR A 1 189 ? 24.456 -17.045 -16.457 1.00 87.19 189 TYR A N 1
ATOM 1588 C CA . TYR A 1 189 ? 25.021 -17.963 -17.456 1.00 87.19 189 TYR A CA 1
ATOM 1589 C C . TYR A 1 189 ? 26.205 -17.351 -18.234 1.00 87.19 189 TYR A C 1
ATOM 1591 O O . TYR A 1 189 ? 27.177 -18.039 -18.552 1.00 87.19 189 TYR A O 1
ATOM 1599 N N . SER A 1 190 ? 26.152 -16.052 -18.538 1.00 87.56 190 SER A N 1
ATOM 1600 C CA . SER A 1 190 ? 27.195 -15.337 -19.286 1.00 87.56 190 SER A CA 1
ATOM 1601 C C . SER A 1 190 ? 28.457 -15.079 -18.450 1.00 87.56 190 SER A C 1
ATOM 1603 O O . SER A 1 190 ? 29.566 -15.214 -18.959 1.00 87.56 190 SER A O 1
ATOM 1605 N N . TYR A 1 191 ? 28.310 -14.780 -17.154 1.00 87.06 191 TYR A N 1
ATOM 1606 C CA . TYR A 1 191 ? 29.428 -14.400 -16.278 1.00 87.06 191 TYR A CA 1
ATOM 1607 C C . TYR A 1 191 ? 29.938 -15.504 -15.335 1.00 87.06 191 TYR A C 1
ATOM 1609 O O . TYR A 1 191 ? 30.994 -15.327 -14.731 1.00 87.06 191 TYR A O 1
ATOM 1617 N N . SER A 1 192 ? 29.232 -16.631 -15.180 1.00 88.00 192 SER A N 1
ATOM 1618 C CA . SER A 1 192 ? 29.671 -17.744 -14.327 1.00 88.00 192 SER A CA 1
ATOM 1619 C C . SER A 1 192 ? 29.851 -19.037 -15.121 1.00 88.00 192 SER A C 1
ATOM 1621 O O . SER A 1 192 ? 28.881 -19.705 -15.478 1.00 88.00 192 SER A O 1
ATOM 1623 N N . GLU A 1 193 ? 31.112 -19.435 -15.310 1.00 84.25 193 GLU A N 1
ATOM 1624 C CA . GLU A 1 193 ? 31.491 -20.735 -15.889 1.00 84.25 193 GLU A CA 1
ATOM 1625 C C . GLU A 1 193 ? 30.860 -21.911 -15.124 1.00 84.25 193 GLU A C 1
ATOM 1627 O O . GLU A 1 193 ? 30.349 -22.855 -15.724 1.00 84.25 193 GLU A O 1
ATOM 1632 N N . THR A 1 194 ? 30.815 -21.830 -13.789 1.00 82.62 194 THR A N 1
ATOM 1633 C CA . THR A 1 194 ? 30.179 -22.848 -12.941 1.00 82.62 194 THR A CA 1
ATOM 1634 C C . THR A 1 194 ? 28.675 -22.943 -13.196 1.00 82.62 194 THR A C 1
ATOM 1636 O O . THR A 1 194 ? 28.140 -24.046 -13.294 1.00 82.62 194 THR A O 1
ATOM 1639 N N . ALA A 1 195 ? 27.977 -21.806 -13.316 1.00 79.19 195 ALA A N 1
ATOM 1640 C CA . ALA A 1 195 ? 26.541 -21.805 -13.584 1.00 79.19 195 ALA A CA 1
ATOM 1641 C C . ALA A 1 195 ? 26.227 -22.322 -14.994 1.00 79.19 195 ALA A C 1
ATOM 1643 O O . ALA A 1 195 ? 25.271 -23.078 -15.153 1.00 79.19 195 ALA A O 1
ATOM 1644 N N . ARG A 1 196 ? 27.053 -21.967 -15.987 1.00 80.88 196 ARG A N 1
ATOM 1645 C CA . ARG A 1 196 ? 26.988 -22.496 -17.355 1.00 80.88 196 ARG A CA 1
ATOM 1646 C C . ARG A 1 196 ? 27.096 -24.018 -17.363 1.00 80.88 196 ARG A C 1
ATOM 1648 O O . ARG A 1 196 ? 26.141 -24.678 -17.748 1.00 80.88 196 ARG A O 1
ATOM 1655 N N . TYR A 1 197 ? 28.175 -24.566 -16.801 1.00 84.56 197 TYR A N 1
ATOM 1656 C CA . TYR A 1 197 ? 28.391 -26.014 -16.714 1.00 84.56 197 TYR A CA 1
ATOM 1657 C C . TYR A 1 197 ? 27.227 -26.760 -16.036 1.00 84.56 197 TYR A C 1
ATOM 1659 O O . TYR A 1 197 ? 26.774 -27.796 -16.526 1.00 84.56 197 TYR A O 1
ATOM 1667 N N . VAL A 1 198 ? 26.701 -26.227 -14.926 1.00 84.44 198 VAL A N 1
ATOM 1668 C CA . VAL A 1 198 ? 25.555 -26.824 -14.218 1.00 84.44 198 VAL A CA 1
ATOM 1669 C C . VAL A 1 198 ? 24.280 -26.774 -15.068 1.00 84.44 198 VAL A C 1
ATOM 1671 O O . VAL A 1 198 ? 23.569 -27.775 -15.148 1.00 84.44 198 VAL A O 1
ATOM 1674 N N . LEU A 1 199 ? 23.989 -25.646 -15.722 1.00 81.25 199 LEU A N 1
ATOM 1675 C CA . LEU A 1 199 ? 22.811 -25.493 -16.582 1.00 81.25 199 LEU A CA 1
ATOM 1676 C C . LEU A 1 199 ? 22.894 -26.360 -17.844 1.00 81.25 199 LEU A C 1
ATOM 1678 O O . LEU A 1 199 ? 21.883 -26.948 -18.231 1.00 81.25 199 LEU A O 1
ATOM 1682 N N . ASP A 1 200 ? 24.077 -26.500 -18.439 1.00 84.81 200 ASP A N 1
ATOM 1683 C CA . ASP A 1 200 ? 24.313 -27.373 -19.590 1.00 84.81 200 ASP A CA 1
ATOM 1684 C C . ASP A 1 200 ? 24.134 -28.846 -19.198 1.00 84.81 200 ASP A C 1
ATOM 1686 O O . ASP A 1 200 ? 23.370 -29.559 -19.847 1.00 84.81 200 ASP A O 1
ATOM 1690 N N . THR A 1 201 ? 24.706 -29.271 -18.063 1.00 84.69 201 THR A N 1
ATOM 1691 C CA . THR A 1 201 ? 24.527 -30.630 -17.509 1.00 84.69 201 THR A CA 1
ATOM 1692 C C . THR A 1 201 ? 23.049 -30.940 -17.233 1.00 84.69 201 THR A C 1
ATOM 1694 O O . THR A 1 201 ? 22.553 -32.013 -17.579 1.00 84.69 201 THR A O 1
ATOM 1697 N N . ILE A 1 202 ? 22.309 -29.994 -16.640 1.00 83.81 202 ILE A N 1
ATOM 1698 C CA . ILE A 1 202 ? 20.863 -30.131 -16.402 1.00 83.81 202 ILE A CA 1
ATOM 1699 C C . ILE A 1 202 ? 20.102 -30.214 -17.732 1.00 83.81 202 ILE A C 1
ATOM 1701 O O . ILE A 1 202 ? 19.214 -31.053 -17.877 1.00 83.81 202 ILE A O 1
ATOM 1705 N N . THR A 1 203 ? 20.449 -29.382 -18.714 1.00 83.25 203 THR A N 1
ATOM 1706 C CA . THR A 1 203 ? 19.802 -29.359 -20.036 1.00 83.25 203 THR A CA 1
ATOM 1707 C C . THR A 1 203 ? 20.046 -30.657 -20.804 1.00 83.25 203 THR A C 1
ATOM 1709 O O . THR A 1 203 ? 19.126 -31.191 -21.425 1.00 83.25 203 THR A O 1
ATOM 1712 N N . GLU A 1 204 ? 21.259 -31.201 -20.738 1.00 84.75 204 GLU A N 1
ATOM 1713 C CA . GLU A 1 204 ? 21.614 -32.486 -21.332 1.00 84.75 204 GLU A CA 1
ATOM 1714 C C . GLU A 1 204 ? 20.862 -33.638 -20.652 1.00 84.75 204 GLU A C 1
ATOM 1716 O O . GLU A 1 204 ? 20.192 -34.415 -21.337 1.00 84.75 204 GLU A O 1
ATOM 1721 N N . TYR A 1 205 ? 20.830 -33.680 -19.316 1.00 85.44 205 TYR A N 1
ATOM 1722 C CA . TYR A 1 205 ? 20.027 -34.652 -18.567 1.00 85.44 205 TYR A CA 1
ATOM 1723 C C . TYR A 1 205 ? 18.538 -34.586 -18.950 1.00 85.44 205 TYR A C 1
ATOM 1725 O O . TYR A 1 205 ? 17.939 -35.607 -19.294 1.00 85.44 205 TYR A O 1
ATOM 1733 N N . ILE A 1 206 ? 17.950 -33.387 -19.000 1.00 82.62 206 ILE A N 1
ATOM 1734 C CA . ILE A 1 206 ? 16.561 -33.154 -19.435 1.00 82.62 206 ILE A CA 1
ATOM 1735 C C . ILE A 1 206 ? 16.318 -33.684 -20.861 1.00 82.62 206 ILE A C 1
ATOM 1737 O O . ILE A 1 206 ? 15.276 -34.289 -21.116 1.00 82.62 206 ILE A O 1
ATOM 1741 N N . ARG A 1 207 ? 17.279 -33.539 -21.786 1.00 79.69 207 ARG A N 1
ATOM 1742 C CA . ARG A 1 207 ? 17.193 -34.099 -23.151 1.00 79.69 207 ARG A CA 1
ATOM 1743 C C . ARG A 1 207 ? 17.270 -35.629 -23.189 1.00 79.69 207 ARG A C 1
ATOM 1745 O O . ARG A 1 207 ? 16.714 -36.227 -24.112 1.00 79.69 207 ARG A O 1
ATOM 1752 N N . THR A 1 208 ? 17.914 -36.273 -22.213 1.00 83.69 208 THR A N 1
ATOM 1753 C CA . THR A 1 208 ? 17.923 -37.747 -22.109 1.00 83.69 208 THR A CA 1
ATOM 1754 C C . THR A 1 208 ? 16.599 -38.335 -21.611 1.00 83.69 208 THR A C 1
ATOM 1756 O O . THR A 1 208 ? 16.318 -39.502 -21.891 1.00 83.69 208 THR A O 1
ATOM 1759 N N . VAL A 1 209 ? 15.743 -37.543 -20.949 1.00 84.75 209 VAL A N 1
ATOM 1760 C CA . VAL A 1 209 ? 14.432 -38.001 -20.460 1.00 84.75 209 VAL A CA 1
ATOM 1761 C C . VAL A 1 209 ? 13.537 -38.429 -21.644 1.00 84.75 209 VAL A C 1
ATOM 1763 O O . VAL A 1 209 ? 13.237 -37.603 -22.515 1.00 84.75 209 VAL A O 1
ATOM 1766 N N . PRO A 1 210 ? 13.037 -39.686 -21.688 1.00 80.12 210 PRO A N 1
ATOM 1767 C CA . PRO A 1 210 ? 12.341 -40.230 -22.863 1.00 80.12 210 PRO A CA 1
ATOM 1768 C C . PRO A 1 210 ? 11.119 -39.425 -23.324 1.00 80.12 210 PRO A C 1
ATOM 1770 O O . PRO A 1 210 ? 10.873 -39.297 -24.525 1.00 80.12 210 PRO A O 1
ATOM 1773 N N . VAL A 1 211 ? 10.372 -38.844 -22.379 1.00 79.00 211 VAL A N 1
ATOM 1774 C CA . VAL A 1 211 ? 9.176 -38.028 -22.651 1.00 79.00 211 VAL A CA 1
ATOM 1775 C C . VAL A 1 211 ? 9.537 -36.784 -23.469 1.00 79.00 211 VAL A C 1
ATOM 1777 O O . VAL A 1 211 ? 8.912 -36.502 -24.488 1.00 79.00 211 VAL A O 1
ATOM 1780 N N . ILE A 1 212 ? 10.597 -36.078 -23.073 1.00 72.50 212 ILE A N 1
ATOM 1781 C CA . ILE A 1 212 ? 11.030 -34.825 -23.705 1.00 72.50 212 ILE A CA 1
ATOM 1782 C C . ILE A 1 212 ? 11.654 -35.107 -25.075 1.00 72.50 212 ILE A C 1
ATOM 1784 O O . ILE A 1 212 ? 11.366 -34.405 -26.044 1.00 72.50 212 ILE A O 1
ATOM 1788 N N . ARG A 1 213 ? 12.413 -36.204 -25.197 1.00 70.38 213 ARG A N 1
ATOM 1789 C CA . ARG A 1 213 ? 12.925 -36.692 -26.485 1.00 70.38 213 ARG A CA 1
ATOM 1790 C C . ARG A 1 213 ? 11.803 -37.047 -27.468 1.00 70.38 213 ARG A C 1
ATOM 1792 O O . ARG A 1 213 ? 11.955 -36.824 -28.666 1.00 70.38 213 ARG A O 1
ATOM 1799 N N . THR A 1 214 ? 10.686 -37.582 -26.976 1.00 76.75 214 THR A N 1
ATOM 1800 C CA . THR A 1 214 ? 9.509 -37.889 -27.804 1.00 76.75 214 THR A CA 1
ATOM 1801 C C . THR A 1 214 ? 8.827 -36.606 -28.277 1.00 76.75 214 THR A C 1
ATOM 1803 O O . THR A 1 214 ? 8.628 -36.441 -29.476 1.00 76.75 214 THR A O 1
ATOM 1806 N N . LEU A 1 215 ? 8.576 -35.655 -27.369 1.00 72.12 215 LEU A N 1
ATOM 1807 C CA . LEU A 1 215 ? 7.979 -34.355 -27.701 1.00 72.12 215 LEU A CA 1
ATOM 1808 C C . LEU A 1 215 ? 8.822 -33.560 -28.714 1.00 72.12 215 LEU A C 1
ATOM 1810 O O . LEU A 1 215 ? 8.280 -33.047 -29.689 1.00 72.12 215 LEU A O 1
ATOM 1814 N N . SER A 1 216 ? 10.146 -33.519 -28.530 1.00 73.00 216 SER A N 1
ATOM 1815 C CA . SER A 1 216 ? 11.075 -32.837 -29.442 1.00 73.00 216 SER A CA 1
ATOM 1816 C C . SER A 1 216 ? 11.131 -33.477 -30.834 1.00 73.00 216 SER A C 1
ATOM 1818 O O . SER A 1 216 ? 11.253 -32.760 -31.825 1.00 73.00 216 SER A O 1
ATOM 1820 N N . LYS A 1 217 ? 11.006 -34.807 -30.942 1.00 74.50 217 LYS A N 1
ATOM 1821 C CA . LYS A 1 217 ? 10.867 -35.473 -32.247 1.00 74.50 217 LYS A CA 1
ATOM 1822 C C . LYS A 1 217 ? 9.529 -35.146 -32.906 1.00 74.50 217 LYS A C 1
ATOM 1824 O O . LYS A 1 217 ? 9.500 -34.872 -34.101 1.00 74.50 217 LYS A O 1
ATOM 1829 N N . SER A 1 218 ? 8.437 -35.151 -32.142 1.00 71.06 218 SER A N 1
ATOM 1830 C CA . SER A 1 218 ? 7.106 -34.829 -32.661 1.00 71.06 218 SER A CA 1
ATOM 1831 C C . SER A 1 218 ? 7.014 -33.401 -33.202 1.00 71.06 218 SER A C 1
ATOM 1833 O O . SER A 1 218 ? 6.415 -33.215 -34.256 1.00 71.06 218 SER A O 1
ATOM 1835 N N . SER A 1 219 ? 7.633 -32.406 -32.553 1.00 69.38 219 SER A N 1
ATOM 1836 C CA . SER A 1 219 ? 7.661 -31.034 -33.085 1.00 69.38 219 SER A CA 1
ATOM 1837 C C . SER A 1 219 ? 8.458 -30.927 -34.389 1.00 69.38 219 SER A C 1
ATOM 1839 O O . SER A 1 219 ? 7.993 -30.292 -35.330 1.00 69.38 219 SER A O 1
ATOM 1841 N N . MET A 1 220 ? 9.608 -31.605 -34.478 1.00 74.19 220 MET A N 1
ATOM 1842 C CA . MET A 1 220 ? 10.470 -31.568 -35.668 1.00 74.19 220 MET A CA 1
ATOM 1843 C C . MET A 1 220 ? 9.798 -32.205 -36.898 1.00 74.19 220 MET A C 1
ATOM 1845 O O . MET A 1 220 ? 9.840 -31.644 -37.987 1.00 74.19 220 MET A O 1
ATOM 1849 N N . ILE A 1 221 ? 9.105 -33.336 -36.713 1.00 74.69 221 ILE A N 1
ATOM 1850 C CA . ILE A 1 221 ? 8.358 -34.021 -37.786 1.00 74.69 221 ILE A CA 1
ATOM 1851 C C . ILE A 1 221 ? 7.199 -33.149 -38.306 1.00 74.69 221 ILE A C 1
ATOM 1853 O O . ILE A 1 221 ? 6.886 -33.178 -39.497 1.00 74.69 221 ILE A O 1
ATOM 1857 N N . VAL A 1 222 ? 6.565 -32.357 -37.434 1.00 71.94 222 VAL A N 1
ATOM 1858 C CA . VAL A 1 222 ? 5.506 -31.414 -37.832 1.00 71.94 222 VAL A CA 1
ATOM 1859 C C . VAL A 1 222 ? 6.073 -30.257 -38.665 1.00 71.94 222 VAL A C 1
ATOM 1861 O O . VAL A 1 222 ? 5.463 -29.899 -39.673 1.00 71.94 222 VAL A O 1
ATOM 1864 N N . GLU A 1 223 ? 7.243 -29.713 -38.313 1.00 70.94 223 GLU A N 1
ATOM 1865 C CA . GLU A 1 223 ? 7.927 -28.696 -39.130 1.00 70.94 223 GLU A CA 1
ATOM 1866 C C . GLU A 1 223 ? 8.383 -29.243 -40.491 1.00 70.94 223 GLU A C 1
ATOM 1868 O O . GLU A 1 223 ? 8.111 -28.616 -41.516 1.00 70.94 223 GLU A O 1
ATOM 1873 N N . GLU A 1 224 ? 9.001 -30.429 -40.540 1.00 74.31 224 GLU A N 1
ATOM 1874 C CA . GLU A 1 224 ? 9.406 -31.068 -41.803 1.00 74.31 224 GLU A CA 1
ATOM 1875 C C . GLU A 1 224 ? 8.199 -31.353 -42.714 1.00 74.31 224 GLU A C 1
ATOM 1877 O O . GLU A 1 224 ? 8.258 -31.093 -43.918 1.00 74.31 224 GLU A O 1
ATOM 1882 N N . GLY A 1 225 ? 7.074 -31.811 -42.151 1.00 69.81 225 GLY A N 1
ATOM 1883 C CA . GLY A 1 225 ? 5.828 -32.025 -42.893 1.00 69.81 225 GLY A CA 1
ATOM 1884 C C . GLY A 1 225 ? 5.231 -30.732 -43.465 1.00 69.81 225 GLY A C 1
ATOM 1885 O O . GLY A 1 225 ? 4.813 -30.701 -44.625 1.00 69.81 225 GLY A O 1
ATOM 1886 N N . LEU A 1 226 ? 5.242 -29.642 -42.689 1.00 68.06 226 LEU A N 1
ATOM 1887 C CA . LEU A 1 226 ? 4.822 -28.310 -43.143 1.00 68.06 226 LEU A CA 1
ATOM 1888 C C . LEU A 1 226 ? 5.751 -27.742 -44.226 1.00 68.06 226 LEU A C 1
ATOM 1890 O O . LEU A 1 226 ? 5.277 -27.116 -45.175 1.00 68.06 226 LEU A O 1
ATOM 1894 N N . HIS A 1 227 ? 7.059 -27.978 -44.127 1.00 70.50 227 HIS A N 1
ATOM 1895 C CA . HIS A 1 227 ? 8.018 -27.559 -45.148 1.00 70.50 227 HIS A CA 1
ATOM 1896 C C . HIS A 1 227 ? 7.855 -28.367 -46.448 1.00 70.50 227 HIS A C 1
ATOM 1898 O O . HIS A 1 227 ? 7.888 -27.800 -47.543 1.00 70.50 227 HIS A O 1
ATOM 1904 N N . ALA A 1 228 ? 7.610 -29.677 -46.351 1.00 69.38 228 ALA A N 1
ATOM 1905 C CA . ALA A 1 228 ? 7.353 -30.543 -47.501 1.00 69.38 228 ALA A CA 1
ATOM 1906 C C . ALA A 1 228 ? 6.061 -30.163 -48.251 1.00 69.38 228 ALA A C 1
ATOM 1908 O O . ALA A 1 228 ? 6.050 -30.167 -49.480 1.00 69.38 228 ALA A O 1
ATOM 1909 N N . LEU A 1 229 ? 5.000 -29.770 -47.534 1.00 67.06 229 LEU A N 1
ATOM 1910 C CA . LEU A 1 229 ? 3.744 -29.283 -48.127 1.00 67.06 229 LEU A CA 1
ATOM 1911 C C . LEU A 1 229 ? 3.888 -27.935 -48.853 1.00 67.06 229 LEU A C 1
ATOM 1913 O O . LEU A 1 229 ? 3.186 -27.696 -49.832 1.00 67.06 229 LEU A O 1
ATOM 1917 N N . ASN A 1 230 ? 4.802 -27.073 -48.401 1.00 69.56 230 ASN A N 1
ATOM 1918 C CA . ASN A 1 230 ? 5.077 -25.768 -49.015 1.00 69.56 230 ASN A CA 1
ATOM 1919 C C . ASN A 1 230 ? 6.181 -25.811 -50.094 1.00 69.56 230 ASN A C 1
ATOM 1921 O O . ASN A 1 230 ? 6.512 -24.781 -50.684 1.00 69.56 230 ASN A O 1
ATOM 1925 N N . SER A 1 231 ? 6.761 -26.983 -50.368 1.00 57.41 231 SER A N 1
ATOM 1926 C CA . SER A 1 231 ? 7.812 -27.149 -51.377 1.00 57.41 231 SER A CA 1
ATOM 1927 C C . SER A 1 231 ? 7.211 -27.299 -52.788 1.00 57.41 231 SER A C 1
ATOM 1929 O O . SER A 1 231 ? 6.298 -28.105 -52.977 1.00 57.41 231 SER A O 1
ATOM 1931 N N . PRO A 1 232 ? 7.703 -26.573 -53.813 1.00 60.91 232 PRO A N 1
ATOM 1932 C CA . PRO A 1 232 ? 7.162 -26.670 -55.168 1.00 60.91 232 PRO A CA 1
ATOM 1933 C C . PRO A 1 232 ? 7.405 -28.064 -55.783 1.00 60.91 232 PRO A C 1
ATOM 1935 O O . PRO A 1 232 ? 8.448 -28.677 -55.537 1.00 60.91 232 PRO A O 1
ATOM 1938 N N . PRO A 1 233 ? 6.476 -28.583 -56.611 1.00 60.78 233 PRO A N 1
ATOM 1939 C CA . PRO A 1 233 ? 6.522 -29.965 -57.079 1.00 60.78 233 PRO A CA 1
ATOM 1940 C C . PRO A 1 233 ? 7.736 -30.238 -57.975 1.00 60.78 233 PRO A C 1
ATOM 1942 O O . PRO A 1 233 ? 7.921 -29.620 -59.027 1.00 60.78 233 PRO A O 1
ATOM 1945 N N . ILE A 1 234 ? 8.539 -31.228 -57.577 1.00 57.81 234 ILE A N 1
ATOM 1946 C CA . ILE A 1 234 ? 9.724 -31.674 -58.315 1.00 57.81 234 ILE A CA 1
ATOM 1947 C C . ILE A 1 234 ? 9.289 -32.249 -59.671 1.00 57.81 234 ILE A C 1
ATOM 1949 O O . ILE A 1 234 ? 8.649 -33.303 -59.745 1.00 57.81 234 ILE A O 1
ATOM 1953 N N . LYS A 1 235 ? 9.669 -31.580 -60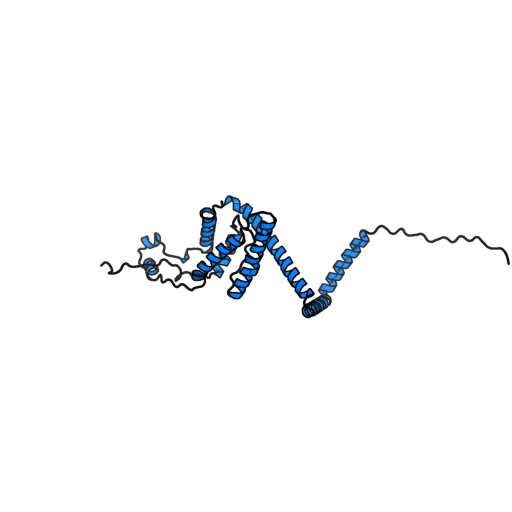.766 1.00 52.66 235 LYS A N 1
ATOM 1954 C CA . LYS A 1 235 ? 9.492 -32.111 -62.125 1.00 52.66 235 LYS A CA 1
ATOM 1955 C C . LYS A 1 235 ? 10.329 -33.382 -62.286 1.00 52.66 235 LYS A C 1
ATOM 1957 O O . LYS A 1 235 ? 11.554 -33.309 -62.331 1.00 52.66 235 LYS A O 1
ATOM 1962 N N . LYS A 1 236 ? 9.670 -34.536 -62.428 1.00 48.72 236 LYS A N 1
ATOM 1963 C CA . LYS A 1 236 ? 10.326 -35.786 -62.839 1.00 48.72 236 LYS A CA 1
ATOM 1964 C C . LYS A 1 236 ? 10.933 -35.599 -64.232 1.00 48.72 236 LYS A C 1
ATOM 1966 O O . LYS A 1 236 ? 10.197 -35.447 -65.205 1.00 48.72 236 LYS A O 1
ATOM 1971 N N . THR A 1 237 ? 12.257 -35.624 -64.330 1.00 53.44 237 THR A N 1
ATOM 1972 C CA . THR A 1 237 ? 12.960 -35.713 -65.611 1.00 53.44 237 THR A CA 1
ATOM 1973 C C . THR A 1 237 ? 12.799 -37.121 -66.184 1.00 53.44 237 THR A C 1
ATOM 1975 O O . THR A 1 237 ? 12.966 -38.123 -65.488 1.00 53.44 237 THR A O 1
ATOM 1978 N N . SER A 1 238 ? 12.411 -37.205 -67.455 1.00 42.94 238 SER A N 1
ATOM 1979 C CA . SER A 1 238 ? 12.259 -38.467 -68.180 1.00 42.94 238 SER A CA 1
ATOM 1980 C C . SER A 1 238 ? 13.626 -39.081 -68.525 1.00 42.94 238 SER A C 1
ATOM 1982 O O . SER A 1 238 ? 14.592 -38.343 -68.731 1.00 42.94 238 SER A O 1
ATOM 1984 N N . PRO A 1 239 ? 13.737 -40.421 -68.613 1.00 49.31 239 PRO A N 1
ATOM 1985 C CA . PRO A 1 239 ? 14.995 -41.070 -68.961 1.00 49.31 239 PRO A CA 1
ATOM 1986 C C . PRO A 1 239 ? 15.402 -40.748 -70.404 1.00 49.31 239 PRO A C 1
ATOM 1988 O O . PRO A 1 239 ? 14.584 -40.780 -71.327 1.00 49.31 239 PRO A O 1
ATOM 1991 N N . ILE A 1 240 ? 16.689 -40.457 -70.587 1.00 52.09 240 ILE A N 1
ATOM 1992 C CA . ILE A 1 240 ? 17.288 -40.119 -71.880 1.00 52.09 240 ILE A CA 1
ATOM 1993 C C . ILE A 1 240 ? 17.256 -41.356 -72.788 1.00 52.09 240 ILE A C 1
ATOM 1995 O O . ILE A 1 240 ? 17.841 -42.387 -72.460 1.00 52.09 240 ILE A O 1
ATOM 1999 N N . LYS A 1 241 ? 16.606 -41.248 -73.952 1.00 47.81 241 LYS A N 1
ATOM 2000 C CA . LYS A 1 241 ? 16.735 -42.243 -75.025 1.00 47.81 241 LYS A CA 1
ATOM 2001 C C . LYS A 1 241 ? 18.073 -42.042 -75.736 1.00 47.81 241 LYS A C 1
ATOM 2003 O O . LYS A 1 241 ? 18.287 -40.998 -76.347 1.00 47.81 2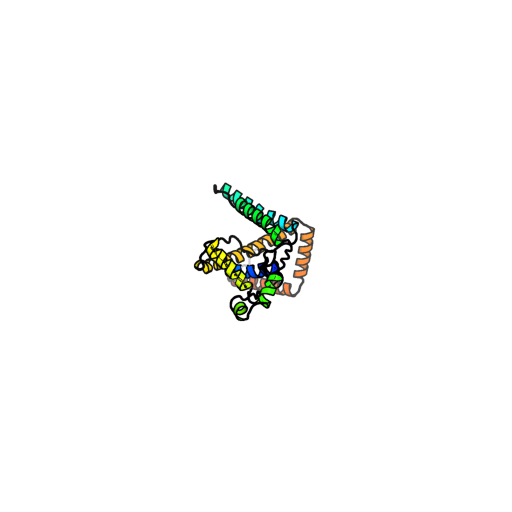41 LYS A O 1
ATOM 2008 N N . SER A 1 242 ? 18.946 -43.043 -75.696 1.00 50.31 242 SER A N 1
ATOM 2009 C CA . SER A 1 242 ? 20.108 -43.119 -76.582 1.00 50.31 242 SER A CA 1
ATOM 2010 C C . SER A 1 242 ? 19.655 -43.412 -78.019 1.00 50.31 242 SER A C 1
ATOM 2012 O O . SER A 1 242 ? 18.810 -44.277 -78.246 1.00 50.31 242 SER A O 1
ATOM 2014 N N . ASN A 1 243 ? 20.207 -42.683 -78.993 1.00 37.03 243 ASN A N 1
ATOM 2015 C CA . ASN A 1 243 ? 19.938 -42.878 -80.421 1.00 37.03 243 ASN A CA 1
ATOM 2016 C C . ASN A 1 243 ? 21.237 -43.343 -81.119 1.00 37.03 243 ASN A C 1
ATOM 2018 O O . ASN A 1 243 ? 22.263 -42.690 -80.919 1.00 37.03 243 ASN A O 1
ATOM 2022 N N . PRO A 1 244 ? 21.254 -44.452 -81.887 1.00 51.50 244 PRO A N 1
ATOM 2023 C CA . PRO A 1 244 ? 22.502 -45.079 -82.318 1.00 51.50 244 PRO A CA 1
ATOM 2024 C C . PRO A 1 244 ? 22.891 -44.715 -83.761 1.00 51.50 244 PRO A C 1
ATOM 2026 O O . PRO A 1 244 ? 22.521 -45.420 -84.695 1.00 51.50 244 PRO A O 1
ATOM 2029 N N . LEU A 1 245 ? 23.691 -43.661 -83.957 1.00 41.94 245 LEU A N 1
ATOM 2030 C CA . LEU A 1 245 ? 24.298 -43.344 -85.260 1.00 41.94 245 LEU A CA 1
ATOM 2031 C C . LEU A 1 245 ? 25.682 -42.684 -85.114 1.00 41.94 245 LEU A C 1
ATOM 2033 O O . LEU A 1 245 ? 25.789 -41.465 -85.076 1.00 41.94 245 LEU A O 1
ATOM 2037 N N . HIS A 1 246 ? 26.737 -43.503 -85.066 1.00 43.28 246 HIS A N 1
ATOM 2038 C CA . HIS A 1 246 ? 27.919 -43.352 -85.931 1.00 43.28 246 HIS A CA 1
ATOM 2039 C C . HIS A 1 246 ? 28.827 -44.588 -85.802 1.00 43.28 246 HIS A C 1
ATOM 2041 O O . HIS A 1 246 ? 29.367 -44.884 -84.739 1.00 43.28 246 HIS A O 1
ATOM 2047 N N . ARG A 1 247 ? 28.994 -45.318 -86.906 1.00 43.97 247 ARG A N 1
ATOM 2048 C CA . ARG A 1 247 ? 30.001 -46.371 -87.102 1.00 43.97 247 ARG A CA 1
ATOM 2049 C C . ARG A 1 247 ? 30.677 -46.065 -88.445 1.00 43.97 247 ARG A C 1
ATOM 2051 O O . ARG A 1 247 ? 29.955 -45.697 -89.366 1.00 43.97 247 ARG A O 1
ATOM 2058 N N . HIS A 1 248 ? 32.003 -46.263 -88.526 1.00 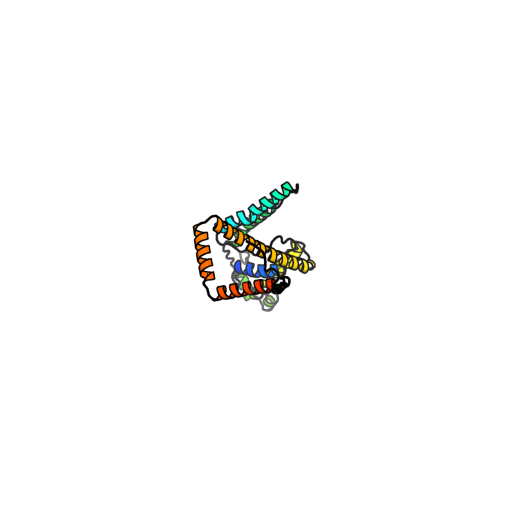41.31 248 HIS A N 1
ATOM 2059 C CA . HIS A 1 248 ? 32.901 -45.888 -89.648 1.00 41.31 248 HIS A CA 1
ATOM 2060 C C . HIS A 1 248 ? 33.167 -44.367 -89.752 1.00 41.31 248 HIS A C 1
ATOM 2062 O O . HIS A 1 248 ? 32.266 -43.583 -89.461 1.00 41.31 248 HIS A O 1
ATOM 2068 N N . PHE A 1 249 ? 34.353 -43.854 -90.119 1.00 38.75 249 PHE A N 1
ATOM 2069 C CA . PHE A 1 249 ? 35.711 -44.388 -90.427 1.00 38.75 249 PHE A CA 1
ATOM 2070 C C . PHE A 1 249 ? 36.750 -43.272 -90.059 1.00 38.75 249 PHE A C 1
ATOM 2072 O O . PHE A 1 249 ? 36.311 -42.150 -89.815 1.00 38.75 249 PHE A O 1
ATOM 2079 N N . ILE A 1 250 ? 38.084 -43.442 -89.983 1.00 41.72 250 ILE A N 1
ATOM 2080 C CA . ILE A 1 250 ? 39.004 -44.562 -90.308 1.00 41.72 250 ILE A CA 1
ATOM 2081 C C . ILE A 1 250 ? 40.162 -44.646 -89.256 1.00 41.72 250 ILE A C 1
ATOM 2083 O O . ILE A 1 250 ? 39.933 -44.242 -88.119 1.00 41.72 250 ILE A O 1
ATOM 2087 N N . GLU A 1 251 ? 41.306 -45.247 -89.623 1.00 39.19 251 GLU A N 1
ATOM 2088 C CA . GLU A 1 251 ? 42.660 -45.319 -88.992 1.00 39.19 251 GLU A CA 1
ATOM 2089 C C . GLU A 1 251 ? 43.118 -44.170 -88.063 1.00 39.19 251 GLU A C 1
ATOM 2091 O O . GLU A 1 251 ? 43.014 -42.987 -88.460 1.00 39.19 251 GLU A O 1
#

Radius of gyration: 35.56 Å; chains: 1; bounding box: 76×66×136 Å

Sequence (251 aa):
SRPKEVPVYNLTASAVKKMTWKEVLDIGRKIIYDYPFEMTVWYPDGNIRASKFMHNMCVIFLHFLPAYLIDFLMLIFFQKPFMVHIHKRIQNGLLLLQYFTTRRWVFHSSKFLALGEDGNRVDKDLFSIDFSQVVEEQYLKDCLLGGRQYCMKEPLSSLPRCRRILKVLYVVDKLWSIFFYGLLLWLVYSYSETARYVLDTITEYIRTVPVIRTLSKSSMIVEEGLHALNSPPIKKTSPIKSNPLHRHFIE

Secondary structure (DSSP, 8-state):
---SS-------STTT----HHHHHHHHHHHHHHS--TT--S-------S-HHHHHHHHIIIIIHHHHHHHHHHHHTTPPP-HHHHHHHHHHHHHHHHHHHSSPP----HHHHHHHHHS-HHHHHHS---GGG--HHHHHHHHHHHIIIIIS---GGGHHHHHHHHHHHHHHHHHHHHHHHHHHHHHHHHH-HHHHHHHHHHHHHHHHSHHHHHHHHHHHHHHHHHHHHTSPP---PPPPPP---------